Protein AF-E2A7G4-F1 (afdb_monomer)

Solvent-accessible surface area (backbone atoms only — not comparable to full-atom values): 11507 Å² total; per-residue (Å²): 108,70,67,61,51,53,52,50,54,53,50,51,51,52,54,48,54,52,51,50,62,69,70,48,91,73,55,69,77,51,50,51,42,45,50,52,32,51,51,51,35,50,48,53,42,51,54,50,51,53,53,48,52,49,53,49,42,50,59,60,51,35,43,77,73,73,46,68,82,64,81,85,86,51,98,80,63,64,98,70,81,60,88,70,91,71,93,65,103,59,76,48,85,45,84,68,46,32,62,54,50,52,52,52,49,52,53,50,52,50,51,50,50,51,55,53,52,50,53,54,42,51,52,49,40,50,54,36,48,51,53,27,52,50,53,43,49,50,54,55,56,70,56,40,84,79,43,91,59,41,70,62,52,48,53,53,47,52,55,51,50,56,49,51,51,55,49,52,50,56,50,43,76,70,40,47,69,55,52,52,52,47,53,55,51,51,50,54,52,49,52,53,51,52,52,50,52,53,63,74,73,106

Organism: Camponotus floridanus (NCBI:txid104421)

Secondary structure (DSSP, 8-state):
-HHHHHHHHHHHHHHHHHHHHHHS---HHHHHHHHHHHHHHHHHHHHHHHHHHHHHHHHHHHHHTT--SS----TT--SS--SS----SS--SSTTHHHHHHHHHHHHHHHHHHHHHHHHHHHHHHHHHHHHHHHHHHHHHHTSTT-S-HHHHHHHHHHHHHHHHHHHHHHHHHHHHHHHHHHHHHHHHHHHHHHHHHHHH-

Mean predicted aligned error: 7.23 Å

Structure (mmCIF, N/CA/C/O backbone):
data_AF-E2A7G4-F1
#
_entry.id   AF-E2A7G4-F1
#
loop_
_atom_site.group_PDB
_atom_site.id
_atom_site.type_symbol
_atom_site.label_atom_id
_atom_site.label_alt_id
_atom_site.label_comp_id
_atom_site.label_asym_id
_atom_site.label_entity_id
_atom_site.label_seq_id
_atom_site.pdbx_PDB_ins_code
_atom_site.Cartn_x
_atom_site.Cartn_y
_atom_site.Cartn_z
_atom_site.occupancy
_atom_site.B_iso_or_equiv
_atom_site.auth_seq_id
_atom_site.auth_comp_id
_atom_site.auth_asym_id
_atom_site.auth_atom_id
_atom_site.pdbx_PDB_model_num
ATOM 1 N N . LEU A 1 1 ? -19.380 -13.890 -4.005 1.00 66.38 1 LEU A N 1
ATOM 2 C CA . LEU A 1 1 ? -18.615 -14.993 -4.634 1.00 66.38 1 LEU A CA 1
ATOM 3 C C . LEU A 1 1 ? -18.071 -14.622 -6.019 1.00 66.38 1 LEU A C 1
ATOM 5 O O . LEU A 1 1 ? -16.864 -14.681 -6.202 1.00 66.38 1 LEU A O 1
ATOM 9 N N . TYR A 1 2 ? -18.910 -14.193 -6.973 1.00 67.25 2 TYR A N 1
ATOM 10 C CA . TYR A 1 2 ? -18.451 -13.788 -8.316 1.00 67.25 2 TYR A CA 1
ATOM 11 C C . TYR A 1 2 ? -17.526 -12.557 -8.296 1.00 67.25 2 TYR A C 1
ATOM 13 O O . TYR A 1 2 ? -16.416 -12.605 -8.811 1.00 67.25 2 TYR A O 1
ATOM 21 N N . ILE A 1 3 ? -17.938 -11.492 -7.601 1.00 67.25 3 ILE A N 1
ATOM 22 C CA . ILE A 1 3 ? -17.144 -10.260 -7.454 1.00 67.25 3 ILE A CA 1
ATOM 23 C C . ILE A 1 3 ? -15.788 -10.562 -6.794 1.00 67.25 3 ILE A C 1
ATOM 25 O O . ILE A 1 3 ? -14.744 -10.196 -7.316 1.00 67.25 3 ILE A O 1
ATOM 29 N N . THR A 1 4 ? -15.786 -11.322 -5.697 1.00 72.25 4 THR A N 1
ATOM 30 C CA . THR A 1 4 ? -14.562 -11.745 -4.993 1.00 72.25 4 THR A CA 1
ATOM 31 C C . THR A 1 4 ? -13.618 -12.582 -5.865 1.00 72.25 4 THR A C 1
ATOM 33 O O . THR A 1 4 ? -12.406 -12.408 -5.784 1.00 72.25 4 THR A O 1
ATOM 36 N N . LEU A 1 5 ? -14.149 -13.454 -6.731 1.00 74.19 5 LEU A N 1
ATOM 37 C CA . LEU A 1 5 ? -13.347 -14.217 -7.696 1.00 74.19 5 LEU A CA 1
ATOM 38 C C . LEU A 1 5 ? -12.716 -13.308 -8.759 1.00 74.19 5 LEU A C 1
ATOM 40 O O . LEU A 1 5 ? -11.555 -13.499 -9.115 1.00 74.19 5 LEU A O 1
ATOM 44 N N . LEU A 1 6 ? -13.455 -12.301 -9.225 1.00 75.12 6 LEU A N 1
ATOM 45 C CA . LEU A 1 6 ? -12.984 -11.346 -10.226 1.00 75.12 6 LEU A CA 1
ATOM 46 C C . LEU A 1 6 ? -11.837 -10.476 -9.680 1.00 75.12 6 LEU A C 1
ATOM 48 O O . LEU A 1 6 ? -10.805 -10.334 -10.337 1.00 75.12 6 LEU A O 1
ATOM 52 N N . TYR A 1 7 ? -11.952 -10.001 -8.435 1.00 77.81 7 TYR A N 1
ATOM 53 C CA . TYR A 1 7 ? -10.866 -9.292 -7.746 1.00 77.81 7 TYR A CA 1
ATOM 54 C C . TYR A 1 7 ? -9.623 -10.166 -7.544 1.00 77.81 7 TYR A C 1
ATOM 56 O O . TYR A 1 7 ? -8.504 -9.707 -7.775 1.00 77.81 7 TYR A O 1
ATOM 64 N N . LEU A 1 8 ? -9.801 -11.437 -7.167 1.00 84.12 8 LEU A N 1
ATOM 65 C CA . LEU A 1 8 ? -8.684 -12.368 -7.001 1.00 84.12 8 LEU A CA 1
ATOM 66 C C . LEU A 1 8 ? -7.933 -12.592 -8.322 1.00 84.12 8 LEU A C 1
ATOM 68 O O . LEU A 1 8 ? -6.704 -12.562 -8.348 1.00 84.12 8 LEU A O 1
ATOM 72 N N . GLN A 1 9 ? -8.654 -12.778 -9.430 1.00 84.25 9 GLN A N 1
ATOM 73 C CA . GLN A 1 9 ? -8.041 -12.932 -10.752 1.00 84.25 9 GLN A CA 1
ATOM 74 C C . GLN A 1 9 ? -7.266 -11.680 -11.176 1.00 84.25 9 GLN A C 1
ATOM 76 O O . GLN A 1 9 ? -6.148 -11.787 -11.688 1.00 84.25 9 GLN A O 1
ATOM 81 N N . ALA A 1 10 ? -7.828 -10.495 -10.936 1.00 83.88 10 ALA A N 1
ATOM 82 C CA . ALA A 1 10 ? -7.181 -9.230 -11.258 1.00 83.88 10 ALA A CA 1
ATOM 83 C C . ALA A 1 10 ? -5.897 -9.024 -10.428 1.00 83.88 10 ALA A C 1
ATOM 85 O O . ALA A 1 10 ? -4.841 -8.703 -10.982 1.00 83.88 10 ALA A O 1
ATOM 86 N N . PHE A 1 11 ? -5.948 -9.329 -9.127 1.00 87.00 11 PHE A N 1
ATOM 87 C CA . PHE A 1 11 ? -4.790 -9.311 -8.231 1.00 87.00 11 PHE A CA 1
ATOM 88 C C . PHE A 1 11 ? -3.686 -10.272 -8.691 1.00 87.00 11 PHE A C 1
ATOM 90 O O . PHE A 1 11 ? -2.531 -9.873 -8.855 1.00 87.00 11 PHE A O 1
ATOM 97 N N . LEU A 1 12 ? -4.040 -11.531 -8.973 1.00 90.50 12 LEU A N 1
ATOM 98 C CA . LEU A 1 12 ? -3.094 -12.530 -9.474 1.00 90.50 12 LEU A CA 1
ATOM 99 C C . LEU A 1 12 ? -2.467 -12.097 -10.800 1.00 90.50 12 LEU A C 1
ATOM 101 O O . LEU A 1 12 ? -1.275 -12.313 -11.018 1.00 90.50 12 LEU A O 1
ATOM 105 N N . SER A 1 13 ? -3.235 -11.439 -11.673 1.00 91.12 13 SER A N 1
ATOM 106 C CA . SER A 1 13 ? -2.693 -10.884 -12.909 1.00 91.12 13 SER A CA 1
ATOM 107 C C . SER A 1 13 ? -1.640 -9.806 -12.648 1.00 91.12 13 SER A C 1
ATOM 109 O O . SER A 1 13 ? -0.657 -9.777 -13.386 1.00 91.12 13 SER A O 1
ATOM 111 N N . ILE A 1 14 ? -1.823 -8.925 -11.660 1.00 93.31 14 ILE A N 1
ATOM 112 C CA . ILE A 1 14 ? -0.832 -7.898 -11.300 1.00 93.31 14 ILE A CA 1
ATOM 113 C C . ILE A 1 14 ? 0.441 -8.550 -10.773 1.00 93.31 14 ILE A C 1
ATOM 115 O O . ILE A 1 14 ? 1.528 -8.272 -11.281 1.00 93.31 14 ILE A O 1
ATOM 119 N N . VAL A 1 15 ? 0.305 -9.469 -9.816 1.00 94.56 15 VAL A N 1
ATOM 120 C CA . VAL A 1 15 ? 1.447 -10.185 -9.233 1.00 94.56 15 VAL A CA 1
ATOM 121 C C . VAL A 1 15 ? 2.222 -10.935 -10.314 1.00 94.56 15 VAL A C 1
ATOM 123 O O . VAL A 1 15 ? 3.449 -10.865 -10.351 1.00 94.56 15 VAL A O 1
ATOM 126 N N . LYS A 1 16 ? 1.520 -11.594 -11.244 1.00 95.06 16 LYS A N 1
ATOM 127 C CA . LYS A 1 16 ? 2.145 -12.279 -12.377 1.00 95.06 16 LYS A CA 1
ATOM 128 C C . LYS A 1 16 ? 2.922 -11.312 -13.273 1.00 95.06 16 LYS A C 1
ATOM 130 O O . LYS A 1 16 ? 4.067 -11.601 -13.600 1.00 95.06 16 LYS A O 1
ATOM 135 N N . MET A 1 17 ? 2.347 -10.159 -13.629 1.00 93.62 17 MET A N 1
ATOM 136 C CA . MET A 1 17 ? 3.049 -9.148 -14.434 1.00 93.62 17 MET A CA 1
ATOM 137 C C . MET A 1 17 ? 4.307 -8.633 -13.722 1.00 93.62 17 MET A C 1
ATOM 139 O O . MET A 1 17 ? 5.357 -8.517 -14.349 1.00 93.62 17 MET A O 1
ATOM 143 N N . MET A 1 18 ? 4.236 -8.387 -12.409 1.00 96.31 18 MET A N 1
ATOM 144 C CA . MET A 1 18 ? 5.409 -8.001 -11.619 1.00 96.31 18 MET A CA 1
ATOM 145 C C . MET A 1 18 ? 6.464 -9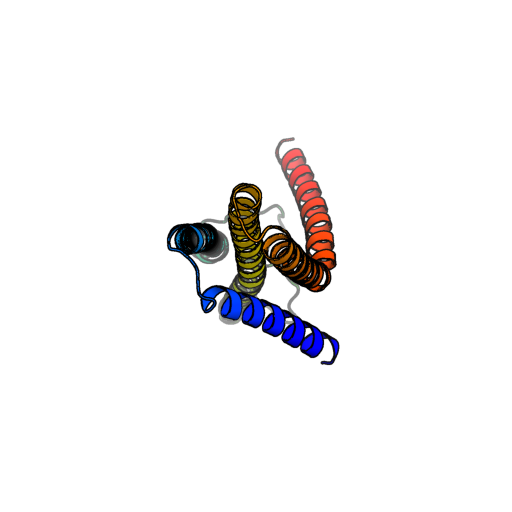.107 -11.598 1.00 96.31 18 MET A C 1
ATOM 147 O O . MET A 1 18 ? 7.646 -8.822 -11.774 1.00 96.31 18 MET A O 1
ATOM 151 N N . ALA A 1 19 ? 6.061 -10.363 -11.401 1.00 96.56 19 ALA A N 1
ATOM 152 C CA . ALA A 1 19 ? 6.969 -11.505 -11.401 1.00 96.56 19 ALA A CA 1
ATOM 153 C C . ALA A 1 19 ? 7.670 -11.671 -12.759 1.00 96.56 19 ALA A C 1
ATOM 155 O O . ALA A 1 19 ? 8.891 -11.806 -12.804 1.00 96.56 19 ALA A O 1
ATOM 156 N N . GLU A 1 20 ? 6.928 -11.577 -13.865 1.00 95.69 20 GLU A N 1
ATOM 157 C CA . GLU A 1 20 ? 7.487 -11.561 -15.221 1.00 95.69 20 GLU A CA 1
ATOM 158 C C . GLU A 1 20 ? 8.499 -10.425 -15.395 1.00 95.69 20 GLU A C 1
ATOM 160 O O . GLU A 1 20 ? 9.592 -10.645 -15.916 1.00 95.69 20 GLU A O 1
ATOM 165 N N . ASP A 1 21 ? 8.175 -9.222 -14.911 1.00 95.12 21 ASP A N 1
ATOM 166 C CA . ASP A 1 21 ? 9.098 -8.092 -14.959 1.00 95.12 21 ASP A CA 1
ATOM 167 C C . ASP A 1 21 ? 10.369 -8.375 -14.172 1.00 95.12 21 ASP A C 1
ATOM 169 O O . ASP A 1 21 ? 11.443 -8.006 -14.634 1.00 95.12 21 ASP A O 1
ATOM 173 N N . TRP A 1 22 ? 10.282 -9.014 -13.002 1.00 95.31 22 TRP A N 1
ATOM 174 C CA . TRP A 1 22 ? 11.440 -9.397 -12.192 1.00 95.31 22 TRP A CA 1
ATOM 175 C C . TRP A 1 22 ? 12.329 -10.428 -12.886 1.00 95.31 22 TRP A C 1
ATOM 177 O O . TRP A 1 22 ? 13.548 -10.260 -12.844 1.00 95.31 22 TRP A O 1
ATOM 187 N N . MET A 1 23 ? 11.727 -11.409 -13.561 1.00 95.31 23 MET A N 1
ATOM 188 C CA . MET A 1 23 ? 12.418 -12.492 -14.268 1.00 95.31 23 MET A CA 1
ATOM 189 C C . MET A 1 23 ? 12.997 -12.078 -15.625 1.00 95.31 23 MET A C 1
ATOM 191 O O . MET A 1 23 ? 13.926 -12.721 -16.111 1.00 95.31 23 MET A O 1
ATOM 195 N N . ALA A 1 24 ? 12.468 -11.021 -16.247 1.00 93.44 24 ALA A N 1
ATOM 196 C CA . ALA A 1 24 ? 12.941 -10.560 -17.545 1.00 93.44 24 ALA A CA 1
ATOM 197 C C . ALA A 1 24 ? 14.435 -10.171 -17.505 1.00 93.44 24 ALA A C 1
ATOM 199 O O . ALA A 1 24 ? 14.867 -9.497 -16.562 1.00 93.44 24 ALA A O 1
ATOM 200 N N . PRO A 1 25 ? 15.230 -10.531 -18.531 1.00 90.31 25 PRO A N 1
ATOM 201 C CA . PRO A 1 25 ? 16.627 -10.123 -18.611 1.00 90.31 25 PRO A CA 1
ATOM 202 C C . PRO A 1 25 ? 16.720 -8.597 -18.691 1.00 90.31 25 PRO A C 1
ATOM 204 O O . PRO A 1 25 ? 15.987 -7.944 -19.438 1.00 90.31 25 PRO A O 1
ATOM 207 N N . LYS A 1 26 ? 17.614 -8.020 -17.889 1.00 92.69 26 LYS A N 1
ATOM 208 C CA . LYS A 1 26 ? 17.786 -6.571 -17.757 1.00 92.69 26 LYS A CA 1
ATOM 209 C C . LYS A 1 26 ? 19.215 -6.239 -17.354 1.00 92.69 26 LYS A C 1
ATOM 211 O O . LYS A 1 26 ? 19.885 -7.054 -16.726 1.00 92.69 26 LYS A O 1
ATOM 216 N N . ILE A 1 27 ? 19.654 -5.033 -17.696 1.00 93.38 27 ILE A N 1
ATOM 217 C CA . ILE A 1 27 ? 20.966 -4.520 -17.285 1.00 93.38 27 ILE A CA 1
ATOM 218 C C . ILE A 1 27 ? 20.958 -4.128 -15.802 1.00 93.38 27 ILE A C 1
ATOM 220 O O . ILE A 1 27 ? 19.908 -3.793 -15.242 1.00 93.38 27 ILE A O 1
ATOM 224 N N . ASP A 1 28 ? 22.134 -4.087 -15.175 1.00 95.12 28 ASP A N 1
ATOM 225 C CA . ASP A 1 28 ? 22.268 -3.791 -13.741 1.00 95.12 28 ASP A CA 1
ATOM 226 C C . ASP A 1 28 ? 21.642 -2.451 -13.350 1.00 95.12 28 ASP A C 1
ATOM 228 O O . ASP A 1 28 ? 20.964 -2.348 -12.329 1.00 95.12 28 ASP A O 1
ATOM 232 N N . ALA A 1 29 ? 21.775 -1.431 -14.202 1.00 94.62 29 ALA A N 1
ATOM 233 C CA . ALA A 1 29 ? 21.176 -0.122 -13.962 1.00 94.62 29 ALA A CA 1
ATOM 234 C C . ALA A 1 29 ? 19.642 -0.180 -13.828 1.00 94.62 29 ALA A C 1
ATOM 236 O O . ALA A 1 29 ? 19.076 0.558 -13.020 1.00 94.62 29 ALA A O 1
ATOM 237 N N . GLU A 1 30 ? 18.969 -1.044 -14.593 1.00 94.81 30 GLU A N 1
ATOM 238 C CA . GLU A 1 30 ? 17.512 -1.224 -14.548 1.00 94.81 30 GLU A CA 1
ATOM 239 C C . GLU A 1 30 ? 17.081 -2.075 -13.355 1.00 94.81 30 GLU A C 1
ATOM 241 O O . GLU A 1 30 ? 16.076 -1.783 -12.697 1.00 94.81 30 GLU A O 1
ATOM 246 N N . ARG A 1 31 ? 17.870 -3.109 -13.039 1.00 95.50 31 ARG A N 1
ATOM 247 C CA . ARG A 1 31 ? 17.676 -3.937 -11.847 1.00 95.50 31 ARG A CA 1
ATOM 248 C C . ARG A 1 31 ? 17.795 -3.103 -10.573 1.00 95.50 31 ARG A C 1
ATOM 250 O O . ARG A 1 31 ? 16.945 -3.217 -9.692 1.00 95.50 31 ARG A O 1
ATOM 257 N N . ASN A 1 32 ? 18.792 -2.226 -10.504 1.00 97.44 32 ASN A N 1
ATOM 258 C CA . ASN A 1 32 ? 19.031 -1.349 -9.360 1.00 97.44 32 ASN A CA 1
ATOM 259 C C . ASN A 1 32 ? 17.866 -0.381 -9.118 1.00 97.44 32 ASN A C 1
ATOM 261 O O . ASN A 1 32 ? 17.503 -0.148 -7.967 1.00 97.44 32 ASN A O 1
ATOM 265 N N . VAL A 1 33 ? 17.225 0.131 -10.176 1.00 97.56 33 VAL A N 1
ATOM 266 C CA . VAL A 1 33 ? 16.002 0.945 -10.042 1.00 97.56 33 VAL A CA 1
ATOM 267 C C . VAL A 1 33 ? 14.882 0.138 -9.400 1.00 97.56 33 VAL A C 1
ATOM 269 O O . VAL A 1 33 ? 14.274 0.602 -8.437 1.00 97.56 33 VAL A O 1
ATOM 272 N N . MET A 1 34 ? 14.625 -1.076 -9.892 1.00 97.12 34 MET A N 1
ATOM 273 C CA . MET A 1 34 ? 13.567 -1.927 -9.344 1.00 97.12 34 MET A CA 1
ATOM 274 C C . MET A 1 34 ? 13.826 -2.280 -7.874 1.00 97.12 34 MET A C 1
ATOM 276 O O . MET A 1 34 ? 12.918 -2.168 -7.053 1.00 97.12 34 MET A O 1
ATOM 280 N N . ILE A 1 35 ? 15.069 -2.634 -7.522 1.00 97.56 35 ILE A N 1
ATOM 281 C CA . ILE A 1 35 ? 15.472 -2.912 -6.134 1.00 97.56 35 ILE A CA 1
ATOM 282 C C . ILE A 1 35 ? 15.260 -1.678 -5.257 1.00 97.56 35 ILE A C 1
ATOM 284 O O . ILE A 1 35 ? 14.651 -1.790 -4.196 1.00 97.56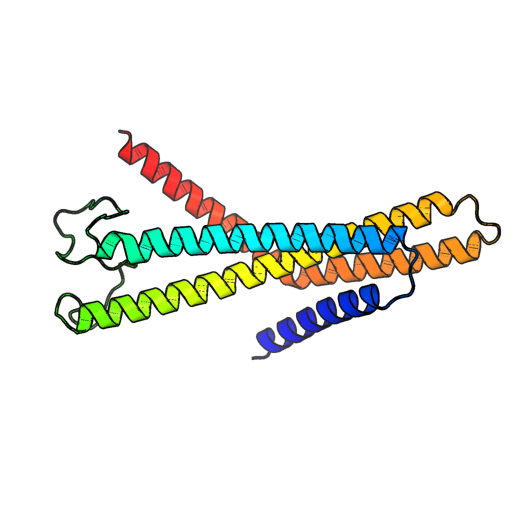 35 ILE A O 1
ATOM 288 N N . LYS A 1 36 ? 15.694 -0.496 -5.710 1.00 98.06 36 LYS A N 1
ATOM 289 C CA . LYS A 1 36 ? 15.513 0.755 -4.967 1.00 98.06 36 LYS A CA 1
ATOM 290 C C . LYS A 1 36 ? 14.033 1.032 -4.692 1.00 98.06 36 LYS A C 1
ATOM 292 O O . LYS A 1 36 ? 13.671 1.322 -3.556 1.00 98.06 36 LYS A O 1
ATOM 297 N N . ARG A 1 37 ? 13.163 0.898 -5.700 1.00 97.75 37 ARG A N 1
ATOM 298 C CA . ARG A 1 37 ? 11.710 1.094 -5.541 1.00 97.75 37 ARG A CA 1
ATOM 299 C C . ARG A 1 37 ? 11.094 0.072 -4.585 1.00 97.75 37 ARG A C 1
ATOM 301 O O . ARG A 1 37 ? 10.298 0.457 -3.733 1.00 97.75 37 ARG A O 1
ATOM 308 N N . ALA A 1 38 ? 11.505 -1.194 -4.666 1.00 96.50 38 ALA A N 1
ATOM 309 C CA . ALA A 1 38 ? 11.058 -2.241 -3.749 1.00 96.50 38 ALA A CA 1
ATOM 310 C C . ALA A 1 38 ? 11.523 -1.993 -2.302 1.00 96.50 38 ALA A C 1
ATOM 312 O O . ALA A 1 38 ? 10.757 -2.200 -1.364 1.00 96.50 38 ALA A O 1
ATOM 313 N N . GLN A 1 39 ? 12.749 -1.499 -2.103 1.00 97.88 39 GLN A N 1
ATOM 314 C CA . GLN A 1 39 ? 13.257 -1.108 -0.786 1.00 97.88 39 GLN A CA 1
ATOM 315 C C . GLN A 1 39 ? 12.485 0.081 -0.210 1.00 97.88 39 GLN A C 1
ATOM 317 O O . GLN A 1 39 ? 12.119 0.049 0.963 1.00 97.88 39 GLN A O 1
ATOM 322 N N . THR A 1 40 ? 12.183 1.097 -1.024 1.00 97.50 40 THR A N 1
ATOM 323 C CA . THR A 1 40 ? 11.325 2.215 -0.609 1.00 97.50 40 THR A CA 1
ATOM 324 C C . THR A 1 40 ? 9.932 1.728 -0.213 1.00 97.50 40 THR A C 1
ATOM 326 O O . THR A 1 40 ? 9.447 2.105 0.849 1.00 97.50 40 THR A O 1
ATOM 329 N N . ALA A 1 41 ? 9.314 0.845 -1.006 1.00 96.25 41 ALA A N 1
ATOM 330 C CA . ALA A 1 41 ? 8.022 0.249 -0.669 1.00 96.25 41 ALA A CA 1
ATOM 331 C C . ALA A 1 41 ? 8.088 -0.509 0.666 1.00 96.25 41 ALA A C 1
ATOM 333 O O . ALA A 1 41 ? 7.262 -0.290 1.547 1.00 96.25 41 ALA A O 1
ATOM 334 N N . ARG A 1 42 ? 9.117 -1.344 0.857 1.00 96.50 42 ARG A N 1
ATOM 335 C CA . ARG A 1 42 ? 9.333 -2.088 2.104 1.00 96.50 42 ARG A CA 1
ATOM 336 C C . ARG A 1 42 ? 9.495 -1.160 3.306 1.00 96.50 42 ARG A C 1
ATOM 338 O O . ARG A 1 42 ? 8.942 -1.453 4.359 1.00 96.50 42 ARG A O 1
ATOM 345 N N . LEU A 1 43 ? 10.226 -0.056 3.158 1.00 96.94 43 LEU A N 1
ATOM 346 C CA . LEU A 1 43 ? 10.389 0.933 4.221 1.00 96.94 43 LEU A CA 1
ATOM 347 C C . LEU A 1 43 ? 9.045 1.564 4.604 1.00 96.94 43 LEU A C 1
ATOM 349 O O . LEU A 1 43 ? 8.717 1.589 5.784 1.00 96.94 43 LEU A O 1
ATOM 353 N N . ILE A 1 44 ? 8.250 2.000 3.620 1.00 95.00 44 ILE A N 1
ATOM 354 C CA . ILE A 1 44 ? 6.911 2.567 3.853 1.00 95.00 44 ILE A CA 1
ATOM 355 C C . ILE A 1 44 ? 6.031 1.569 4.615 1.00 95.00 44 ILE A C 1
ATOM 357 O O . ILE A 1 44 ? 5.399 1.935 5.603 1.00 95.00 44 ILE A O 1
ATOM 361 N N . VAL A 1 45 ? 6.038 0.300 4.199 1.00 94.94 45 VAL A N 1
ATOM 362 C CA . VAL A 1 45 ? 5.265 -0.766 4.848 1.00 94.94 45 VAL A CA 1
ATOM 363 C C . VAL A 1 45 ? 5.720 -0.996 6.290 1.00 94.94 45 VAL A C 1
ATOM 365 O O . VAL A 1 45 ? 4.881 -1.071 7.184 1.00 94.94 45 VAL A O 1
ATOM 368 N N . ILE A 1 46 ? 7.031 -1.057 6.546 1.00 95.38 46 ILE A N 1
ATOM 369 C CA . ILE A 1 46 ? 7.572 -1.200 7.907 1.00 95.38 46 ILE A CA 1
ATOM 370 C C . ILE A 1 46 ? 7.143 -0.019 8.782 1.00 95.38 46 ILE A C 1
ATOM 372 O O . ILE A 1 46 ? 6.647 -0.236 9.885 1.00 95.38 46 ILE A O 1
ATOM 376 N N . CYS A 1 47 ? 7.283 1.216 8.294 1.00 95.12 47 CYS A N 1
ATOM 377 C CA . CYS A 1 47 ? 6.839 2.406 9.017 1.00 95.12 47 CYS A CA 1
ATOM 378 C C . CYS A 1 47 ? 5.337 2.347 9.335 1.00 95.12 47 CYS A C 1
ATOM 380 O O . CYS A 1 47 ? 4.949 2.615 10.469 1.00 95.12 47 CYS A O 1
ATOM 382 N N . GLY A 1 48 ? 4.507 1.937 8.371 1.00 92.12 48 GLY A N 1
ATOM 383 C CA . GLY A 1 48 ? 3.068 1.753 8.567 1.00 92.12 48 GLY A CA 1
ATOM 384 C C . GLY A 1 48 ? 2.742 0.734 9.662 1.00 92.12 48 GLY A C 1
ATOM 385 O O . GLY A 1 48 ? 1.956 1.031 10.559 1.00 92.12 48 GLY A O 1
ATOM 386 N N . TYR A 1 49 ? 3.396 -0.431 9.655 1.00 92.31 49 TYR A N 1
ATOM 387 C CA . TYR A 1 49 ? 3.203 -1.448 10.694 1.00 92.31 49 TYR A CA 1
ATOM 388 C C . TYR A 1 49 ? 3.675 -0.992 12.077 1.00 92.31 49 TYR A C 1
ATOM 390 O O . TYR A 1 49 ? 3.010 -1.285 13.068 1.00 92.31 49 TYR A O 1
ATOM 398 N N . VAL A 1 50 ? 4.784 -0.252 12.166 1.00 94.62 50 VAL A N 1
ATOM 399 C CA . VAL A 1 50 ? 5.256 0.316 13.439 1.00 94.62 50 VAL A CA 1
ATOM 400 C C . VAL A 1 50 ? 4.224 1.291 14.010 1.00 94.62 50 VAL A C 1
ATOM 402 O O . VAL A 1 50 ? 3.877 1.188 15.186 1.00 94.62 50 VAL A O 1
ATOM 405 N N . LEU A 1 51 ? 3.680 2.188 13.180 1.00 92.38 51 LEU A N 1
ATOM 406 C CA . LEU A 1 51 ? 2.623 3.118 13.591 1.00 92.38 51 LEU A CA 1
ATOM 407 C C . LEU A 1 51 ? 1.338 2.384 13.999 1.00 92.38 51 LEU A C 1
ATOM 409 O O . LEU A 1 51 ? 0.724 2.743 15.001 1.00 92.38 51 LEU A O 1
ATOM 413 N N . MET A 1 52 ? 0.960 1.331 13.269 1.00 92.19 52 MET A N 1
ATOM 414 C CA . MET A 1 52 ? -0.195 0.490 13.593 1.00 92.19 52 MET A CA 1
ATOM 415 C C . MET A 1 52 ? -0.033 -0.194 14.957 1.00 92.19 52 MET A C 1
ATOM 417 O O . MET A 1 52 ? -0.949 -0.144 15.774 1.00 92.19 52 MET A O 1
ATOM 421 N N . ILE A 1 53 ? 1.126 -0.807 15.227 1.00 92.06 53 ILE A N 1
ATOM 422 C CA . ILE A 1 53 ? 1.414 -1.468 16.511 1.00 92.06 53 ILE A CA 1
ATOM 423 C C . ILE A 1 53 ? 1.399 -0.450 17.650 1.00 92.06 53 ILE A C 1
ATOM 425 O O . ILE A 1 53 ? 0.826 -0.720 18.706 1.00 92.06 53 ILE A O 1
ATOM 429 N N . PHE A 1 54 ? 1.993 0.725 17.434 1.00 91.69 54 PHE A N 1
ATOM 430 C CA . PHE A 1 54 ? 1.975 1.805 18.412 1.00 91.69 54 PHE A CA 1
ATOM 431 C C . PHE A 1 54 ? 0.537 2.235 18.737 1.00 91.69 54 PHE A C 1
ATOM 433 O O . PHE A 1 54 ? 0.143 2.193 19.899 1.00 91.69 54 PHE A O 1
ATOM 440 N N . ALA A 1 55 ? -0.277 2.534 17.718 1.00 89.06 55 ALA A N 1
ATOM 441 C CA . ALA A 1 55 ? -1.677 2.918 17.892 1.00 89.06 55 ALA A CA 1
ATOM 442 C C . ALA A 1 55 ? -2.507 1.821 18.580 1.00 89.06 55 ALA A C 1
ATOM 444 O O . ALA A 1 55 ? -3.265 2.105 19.506 1.00 89.06 55 ALA A O 1
ATOM 445 N N . PHE A 1 56 ? -2.331 0.559 18.179 1.00 89.19 56 PHE A N 1
ATOM 446 C CA . PHE A 1 56 ? -3.003 -0.582 18.801 1.00 89.19 56 PHE A CA 1
ATOM 447 C C . PHE A 1 56 ? -2.642 -0.709 20.286 1.00 89.19 56 PHE A C 1
ATOM 449 O O . PHE A 1 56 ? -3.522 -0.870 21.130 1.00 89.19 56 PHE A O 1
ATOM 456 N N . THR A 1 57 ? -1.357 -0.571 20.617 1.00 87.31 57 THR A N 1
ATOM 457 C CA . THR A 1 57 ? -0.879 -0.597 22.005 1.00 87.31 57 THR A CA 1
ATOM 458 C C . THR A 1 57 ? -1.486 0.554 22.808 1.00 87.31 57 THR A C 1
ATOM 460 O O . THR A 1 57 ? -1.995 0.333 23.904 1.00 87.31 57 THR A O 1
ATOM 463 N N . SER A 1 58 ? -1.524 1.769 22.257 1.00 84.25 58 SER A N 1
ATOM 464 C CA . SER A 1 58 ? -2.138 2.922 22.926 1.00 84.25 58 SER A CA 1
ATOM 465 C C . SER A 1 58 ? -3.644 2.760 23.159 1.00 84.25 58 SER A C 1
ATOM 467 O O . SER A 1 58 ? -4.140 3.200 24.191 1.00 84.25 58 SER A O 1
ATOM 469 N N . ILE A 1 59 ? -4.376 2.124 22.238 1.00 81.50 59 ILE A N 1
ATOM 470 C CA . ILE A 1 59 ? -5.836 1.955 22.339 1.00 81.50 59 ILE A CA 1
ATOM 471 C C . ILE A 1 59 ? -6.224 0.786 23.252 1.00 81.50 59 ILE A C 1
ATOM 473 O O . ILE A 1 59 ? -7.226 0.877 23.953 1.00 81.50 59 ILE A O 1
ATOM 477 N N . ILE A 1 60 ? -5.469 -0.315 23.240 1.00 82.81 60 ILE A N 1
ATOM 478 C CA . ILE A 1 60 ? -5.846 -1.550 23.948 1.00 82.81 60 ILE A CA 1
ATOM 479 C C . ILE A 1 60 ? -5.101 -1.705 25.272 1.00 82.81 60 ILE A C 1
ATOM 481 O O . ILE A 1 60 ? -5.697 -2.101 26.268 1.00 82.81 60 ILE A O 1
ATOM 485 N N . VAL A 1 61 ? -3.801 -1.410 25.305 1.00 80.50 61 VAL A N 1
ATOM 486 C CA . VAL A 1 61 ? -2.944 -1.736 26.452 1.00 80.50 61 VAL A CA 1
ATOM 487 C C . VAL A 1 61 ? -2.980 -0.630 27.504 1.00 80.50 61 VAL A C 1
ATOM 489 O O . VAL A 1 61 ? -3.134 -0.925 28.684 1.00 80.50 61 VAL A O 1
ATOM 492 N N . PHE A 1 62 ? -2.883 0.643 27.110 1.00 78.00 62 PHE A N 1
ATOM 493 C CA . PHE A 1 62 ? -2.851 1.757 28.072 1.00 78.00 62 PHE A CA 1
ATOM 494 C C . PHE A 1 62 ? -4.122 1.889 28.934 1.00 78.00 62 PHE A C 1
ATOM 496 O O . PHE A 1 62 ? -3.975 2.078 30.146 1.00 78.00 62 PHE A O 1
ATOM 503 N N . PRO A 1 63 ? -5.348 1.696 28.404 1.00 73.88 63 PRO A N 1
ATOM 504 C CA . PRO A 1 63 ? -6.551 1.698 29.238 1.00 73.88 63 PRO A CA 1
ATOM 505 C C . PRO A 1 63 ? -6.566 0.590 30.300 1.00 73.88 63 PRO A C 1
ATOM 507 O O . PRO A 1 63 ? -7.051 0.826 31.404 1.00 73.88 63 PRO A O 1
ATOM 510 N N . CYS A 1 64 ? -5.968 -0.578 30.029 1.00 71.44 64 CYS A N 1
ATOM 511 C CA . CYS A 1 64 ? -5.836 -1.660 31.015 1.00 71.44 64 CYS A CA 1
ATOM 512 C C . CYS A 1 64 ? -4.949 -1.279 32.212 1.00 71.44 64 CYS A C 1
ATOM 514 O O . CYS A 1 64 ? -5.100 -1.850 33.288 1.00 71.44 64 CYS A O 1
ATOM 516 N N . PHE A 1 65 ? -4.047 -0.308 32.041 1.00 70.94 65 PHE A N 1
ATOM 517 C CA . PHE A 1 65 ? -3.190 0.227 33.103 1.00 70.94 65 PHE A CA 1
ATOM 518 C C . PHE A 1 65 ? -3.760 1.495 33.761 1.00 70.94 65 PHE A C 1
ATOM 520 O O . PHE A 1 65 ? -3.055 2.162 34.515 1.00 70.94 65 PHE A O 1
ATOM 527 N N . GLY A 1 66 ? -5.020 1.853 33.486 1.00 66.88 66 GLY A N 1
ATOM 528 C CA . GLY A 1 66 ? -5.652 3.045 34.058 1.00 66.88 66 GLY A CA 1
ATOM 529 C C . GLY A 1 66 ? -5.195 4.363 33.424 1.00 66.88 66 GLY A C 1
ATOM 530 O O . GLY A 1 66 ? -5.394 5.420 34.016 1.00 66.88 66 GLY A O 1
ATOM 531 N N . LEU A 1 67 ? -4.601 4.316 32.225 1.00 66.12 67 LEU A N 1
ATOM 532 C CA . LEU A 1 67 ? -4.252 5.490 31.420 1.00 66.12 67 LEU A CA 1
ATOM 533 C C . LEU A 1 67 ? -5.266 5.639 30.271 1.00 66.12 67 LEU A C 1
ATOM 535 O O . LEU A 1 67 ? -5.023 5.141 29.167 1.00 66.12 67 LEU A O 1
ATOM 539 N N . PRO A 1 68 ? -6.431 6.276 30.501 1.00 63.09 68 PRO A N 1
ATOM 540 C CA . PRO A 1 68 ? -7.443 6.423 29.465 1.00 63.09 68 PRO A CA 1
ATOM 541 C C . PRO A 1 68 ? -6.954 7.379 28.370 1.00 63.09 68 PRO A C 1
ATOM 543 O O . PRO A 1 68 ? -6.672 8.548 28.619 1.00 63.09 68 PRO A O 1
ATOM 546 N N . PHE A 1 69 ? -6.893 6.889 27.130 1.00 59.66 69 PHE A N 1
ATOM 547 C CA . PHE A 1 69 ? -6.562 7.712 25.957 1.00 59.66 69 PHE A CA 1
ATOM 548 C C . PHE A 1 69 ? -7.753 8.568 25.485 1.00 59.66 69 PHE A C 1
ATOM 550 O O . PHE A 1 69 ? -7.593 9.535 24.742 1.00 59.66 69 PHE A O 1
ATOM 557 N N . ARG A 1 70 ? -8.971 8.215 25.916 1.00 58.81 70 ARG A N 1
ATOM 558 C CA . ARG A 1 70 ? -10.215 8.922 25.601 1.00 58.81 70 ARG A CA 1
ATOM 559 C C . ARG A 1 70 ? -10.662 9.749 26.805 1.00 58.81 70 ARG A C 1
ATOM 561 O O . ARG A 1 70 ? -10.720 9.244 27.922 1.00 58.81 70 ARG A O 1
ATOM 568 N N . ARG A 1 71 ? -11.036 11.008 26.561 1.00 53.56 71 ARG A N 1
ATOM 569 C CA . ARG A 1 71 ? -11.714 11.853 27.553 1.00 53.56 71 ARG A CA 1
ATOM 570 C C . ARG A 1 71 ? -13.102 11.260 27.823 1.00 53.56 71 ARG A C 1
ATOM 572 O O . ARG A 1 71 ? -13.887 11.147 26.882 1.00 53.56 71 ARG A O 1
ATOM 579 N N . LEU A 1 72 ? -13.406 10.891 29.071 1.00 53.16 72 LEU A N 1
ATOM 580 C CA . LEU A 1 72 ? -14.789 10.630 29.488 1.00 53.16 72 LEU A CA 1
ATOM 581 C C . LEU A 1 72 ? -15.575 11.930 29.289 1.00 53.16 72 LEU A C 1
ATOM 583 O O . LEU A 1 72 ? -15.344 12.912 29.992 1.00 53.16 72 LEU A O 1
ATOM 587 N N . THR A 1 73 ? -16.452 11.970 28.291 1.00 47.00 73 THR A N 1
ATOM 588 C CA . THR A 1 73 ? -17.290 13.147 28.017 1.00 47.00 73 THR A CA 1
ATOM 589 C C . THR A 1 73 ? -18.657 13.062 28.685 1.00 47.00 73 THR A C 1
ATOM 591 O O . THR A 1 73 ? -19.385 14.046 28.649 1.00 47.00 73 THR A O 1
ATOM 594 N N . ASN A 1 74 ? -19.026 11.925 29.289 1.00 44.38 74 ASN A N 1
ATOM 595 C CA . ASN A 1 74 ? -20.368 11.725 29.830 1.00 44.38 74 ASN A CA 1
ATOM 596 C C . ASN A 1 74 ? -20.358 11.227 31.279 1.00 44.38 74 ASN A C 1
ATOM 598 O O . ASN A 1 74 ? -19.705 10.243 31.603 1.00 44.38 74 ASN A O 1
ATOM 602 N N . LEU A 1 75 ? -21.178 11.861 32.122 1.00 47.03 75 LEU A N 1
ATOM 603 C CA . LEU A 1 75 ? -21.511 11.417 33.487 1.00 47.03 75 LEU A CA 1
ATOM 604 C C . LEU A 1 75 ? -22.273 10.073 33.511 1.00 47.03 75 LEU A C 1
ATOM 606 O O . LEU A 1 75 ? -22.524 9.527 34.578 1.00 47.03 75 LEU A O 1
ATOM 610 N N . THR A 1 76 ? -22.658 9.553 32.340 1.00 51.66 76 THR A N 1
ATOM 611 C CA . THR A 1 76 ? -23.366 8.276 32.138 1.00 51.66 76 THR A CA 1
ATOM 612 C C . THR A 1 76 ? -22.458 7.164 31.590 1.00 51.66 76 THR A C 1
ATOM 614 O O . THR A 1 76 ? -22.962 6.101 31.228 1.00 51.66 76 THR A O 1
ATOM 617 N N . ASP A 1 77 ? -21.147 7.400 31.457 1.00 52.09 77 ASP A N 1
ATOM 618 C CA . ASP A 1 77 ? -20.216 6.360 30.999 1.00 52.09 77 ASP A CA 1
ATOM 619 C C . ASP A 1 77 ? -20.061 5.270 32.072 1.00 52.09 77 ASP A C 1
ATOM 621 O O . ASP A 1 77 ? -20.004 5.553 33.267 1.00 52.09 77 ASP A O 1
ATOM 625 N N . ARG A 1 78 ? -20.023 4.010 31.633 1.00 56.97 78 ARG A N 1
ATOM 626 C CA . ARG A 1 78 ? -19.898 2.835 32.510 1.00 56.97 78 ARG A CA 1
ATOM 627 C C . ARG A 1 78 ? -18.540 2.817 33.220 1.00 56.97 78 ARG A C 1
ATOM 629 O O . ARG A 1 78 ? -17.540 3.233 32.638 1.00 56.97 78 ARG A O 1
ATOM 636 N N . ASP A 1 79 ? -18.489 2.228 34.418 1.00 58.25 79 ASP A N 1
ATOM 637 C CA . ASP A 1 79 ? -17.268 2.114 35.242 1.00 58.25 79 ASP A CA 1
ATOM 638 C C . ASP A 1 79 ? -16.094 1.428 34.514 1.00 58.25 79 ASP A C 1
ATOM 640 O O . ASP A 1 79 ? -14.928 1.691 34.812 1.00 58.25 79 ASP A O 1
ATOM 644 N N . ARG A 1 80 ? -16.383 0.556 33.535 1.00 62.75 80 ARG A N 1
ATOM 645 C CA . ARG A 1 80 ? -15.385 -0.072 32.659 1.00 62.75 80 ARG A CA 1
ATOM 646 C C . ARG A 1 80 ? -15.667 0.270 31.197 1.00 62.75 80 ARG A C 1
ATOM 648 O O . ARG A 1 80 ? -16.672 -0.153 30.630 1.00 62.75 80 ARG A O 1
ATOM 655 N N . THR A 1 81 ? -14.758 1.007 30.563 1.00 66.62 81 THR A N 1
ATOM 656 C CA . THR A 1 81 ? -14.906 1.432 29.164 1.00 66.62 81 THR A CA 1
ATOM 657 C C . THR A 1 81 ? -14.212 0.456 28.211 1.00 66.62 81 THR A C 1
ATOM 659 O O . THR A 1 81 ? -13.025 0.163 28.338 1.00 66.62 81 THR A O 1
ATOM 662 N N . LEU A 1 82 ? -14.968 -0.068 27.241 1.00 72.06 82 LEU A N 1
ATOM 663 C CA . LEU A 1 82 ? -14.426 -0.866 26.139 1.00 72.06 82 LEU A CA 1
ATOM 664 C C . LEU A 1 82 ? -13.861 0.053 25.034 1.00 72.06 82 LEU A C 1
ATOM 666 O O . LEU A 1 82 ? -14.426 1.127 24.804 1.00 72.06 82 LEU A O 1
ATOM 670 N N . PRO A 1 83 ? -12.808 -0.369 24.303 1.00 72.81 83 PRO A N 1
ATOM 671 C CA . PRO A 1 83 ? -12.224 0.394 23.194 1.00 72.81 83 PRO A CA 1
ATOM 672 C C . PRO A 1 83 ? -13.246 0.836 22.138 1.00 72.81 83 PRO A C 1
ATOM 674 O O . PRO A 1 83 ? -13.211 1.975 21.673 1.00 72.81 83 PRO A O 1
ATOM 677 N N . LEU A 1 84 ? -14.180 -0.052 21.782 1.00 73.94 84 LEU A N 1
ATOM 678 C CA . LEU A 1 84 ? -15.314 0.258 20.915 1.00 73.94 84 LEU A CA 1
ATOM 679 C C . LEU A 1 84 ? -16.605 0.270 21.737 1.00 73.94 84 LEU A C 1
ATOM 681 O O . LEU A 1 84 ? -17.042 -0.764 22.248 1.00 73.94 84 LEU A O 1
ATOM 685 N N . GLN A 1 85 ? -17.251 1.432 21.822 1.00 71.69 85 GLN A N 1
ATOM 686 C CA . GLN A 1 85 ? -18.587 1.549 22.405 1.00 71.69 85 GLN A CA 1
ATOM 687 C C . GLN A 1 85 ? -19.613 1.016 21.403 1.00 71.69 85 GLN A C 1
ATOM 689 O O . GLN A 1 85 ? -19.954 1.677 20.425 1.00 71.69 85 GLN A O 1
ATOM 694 N N . THR A 1 86 ? -20.072 -0.210 21.636 1.00 75.00 86 THR A N 1
ATOM 695 C CA . THR A 1 86 ? -21.096 -0.880 20.826 1.00 75.00 86 THR A CA 1
ATOM 696 C C . THR A 1 86 ? -22.179 -1.454 21.732 1.00 75.00 86 THR A C 1
ATOM 698 O O . THR A 1 86 ? -21.975 -1.621 22.936 1.00 75.00 86 THR A O 1
ATOM 701 N N . TYR A 1 87 ? -23.359 -1.700 21.167 1.00 78.62 87 TYR A N 1
ATOM 702 C CA . TYR A 1 87 ? -24.468 -2.293 21.905 1.00 78.62 87 TYR A CA 1
ATOM 703 C C . TYR A 1 87 ? -24.305 -3.814 21.976 1.00 78.62 87 TYR A C 1
ATOM 705 O O . TYR A 1 87 ? -24.164 -4.474 20.946 1.00 78.62 87 TYR A O 1
ATOM 713 N N . TYR A 1 88 ? -24.363 -4.360 23.190 1.00 80.38 88 TYR A N 1
ATOM 714 C CA . TYR A 1 88 ? -24.291 -5.793 23.459 1.00 80.38 88 TYR A CA 1
ATOM 715 C C . TYR A 1 88 ? -25.617 -6.288 24.038 1.00 80.38 88 TYR A C 1
ATOM 717 O O . TYR A 1 88 ? -26.202 -5.643 24.905 1.00 80.38 88 TYR A O 1
ATOM 725 N N . PHE A 1 89 ? -26.069 -7.463 23.592 1.00 84.50 89 PHE A N 1
ATOM 726 C CA . PHE A 1 89 ? -27.286 -8.117 24.101 1.00 84.50 89 PHE A CA 1
ATOM 727 C C . PHE A 1 89 ? -27.120 -8.717 25.510 1.00 84.50 89 PHE A C 1
ATOM 729 O O . PHE A 1 89 ? -28.060 -9.293 26.052 1.00 84.50 89 PHE A O 1
ATOM 736 N N . TYR A 1 90 ? -25.924 -8.619 26.088 1.00 82.81 90 TYR A N 1
ATOM 737 C CA . TYR A 1 90 ? -25.576 -9.113 27.414 1.00 82.81 90 TYR A CA 1
ATOM 738 C C . TYR A 1 90 ? -24.842 -8.029 28.210 1.00 82.81 90 TYR A C 1
ATOM 740 O O . TYR A 1 90 ? -24.294 -7.080 27.648 1.00 82.81 90 TYR A O 1
ATOM 748 N N . ASP A 1 91 ? -24.836 -8.185 29.532 1.00 80.44 91 ASP A N 1
ATOM 749 C CA . ASP A 1 91 ? -24.135 -7.290 30.448 1.00 80.44 91 ASP A CA 1
ATOM 750 C C . ASP A 1 91 ? -22.619 -7.527 30.363 1.00 80.44 91 ASP A C 1
ATOM 752 O O . ASP A 1 91 ? -22.108 -8.563 30.794 1.00 80.44 91 ASP A O 1
ATOM 756 N N . THR A 1 92 ? -21.913 -6.582 29.745 1.00 79.25 92 THR A N 1
ATOM 757 C CA . THR A 1 92 ? -20.457 -6.611 29.556 1.00 79.25 92 THR A CA 1
ATOM 758 C C . THR A 1 92 ? -19.683 -6.116 30.767 1.00 79.25 92 THR A C 1
ATOM 760 O O . THR A 1 92 ? -18.466 -6.240 30.763 1.00 79.25 92 THR A O 1
ATOM 763 N N . ASP A 1 93 ? -20.337 -5.526 31.769 1.00 76.50 93 ASP A N 1
ATOM 764 C CA . ASP A 1 93 ? -19.634 -4.852 32.869 1.00 76.50 93 ASP A CA 1
ATOM 765 C C . ASP A 1 93 ? -19.211 -5.859 33.950 1.00 76.50 93 ASP A C 1
ATOM 767 O O . ASP A 1 93 ? -18.294 -5.618 34.739 1.00 76.50 93 ASP A O 1
ATOM 771 N N . LYS A 1 94 ? -19.842 -7.038 33.936 1.00 81.00 94 LYS A N 1
ATOM 772 C CA . LYS A 1 94 ? -19.521 -8.168 34.804 1.00 81.00 94 LYS A CA 1
ATOM 773 C C . LYS A 1 94 ? -18.294 -8.923 34.300 1.00 81.00 94 LYS A C 1
ATOM 775 O O . LYS A 1 94 ? -18.108 -9.144 33.104 1.00 81.00 94 LYS A O 1
ATOM 780 N N . SER A 1 95 ? -17.463 -9.355 35.243 1.00 81.56 95 SER A N 1
ATOM 781 C CA . SER A 1 95 ? -16.415 -10.341 34.973 1.00 81.56 95 SER A CA 1
ATOM 782 C C . SER A 1 95 ? -17.036 -11.748 34.996 1.00 81.56 95 SER A C 1
ATOM 784 O O . SER A 1 95 ? -17.844 -12.013 35.895 1.00 81.56 95 SER A O 1
ATOM 786 N N . PRO A 1 96 ? -16.711 -12.658 34.050 1.00 86.12 96 PRO A N 1
ATOM 787 C CA . PRO A 1 96 ? -15.639 -12.593 33.042 1.00 86.12 96 PRO A CA 1
ATOM 788 C C . PRO A 1 96 ? -16.050 -12.021 31.664 1.00 86.12 96 PRO A C 1
ATOM 790 O O . PRO A 1 96 ? -15.265 -12.062 30.711 1.00 86.12 96 PRO A O 1
ATOM 793 N N . GLN A 1 97 ? -17.297 -11.559 31.502 1.00 86.44 97 GLN A N 1
ATOM 794 C CA . GLN A 1 97 ? -17.836 -11.111 30.209 1.00 86.44 97 GLN A CA 1
ATOM 795 C C . GLN A 1 97 ? -17.076 -9.903 29.652 1.00 86.44 97 GLN A C 1
ATOM 797 O O . GLN A 1 97 ? -16.868 -9.820 28.437 1.00 86.44 97 GLN A O 1
ATOM 802 N N . PHE A 1 98 ? -16.642 -8.995 30.528 1.00 84.19 98 PHE A N 1
ATOM 803 C CA . PHE A 1 98 ? -15.824 -7.843 30.166 1.00 84.19 98 PHE A CA 1
ATOM 804 C C . PHE A 1 98 ? -14.521 -8.267 29.484 1.00 84.19 98 PHE A C 1
ATOM 806 O O . PHE A 1 98 ? -14.235 -7.848 28.362 1.00 84.19 98 PHE A O 1
ATOM 813 N N . GLU A 1 99 ? -13.746 -9.132 30.145 1.00 86.19 99 GLU A N 1
ATOM 814 C CA . GLU A 1 99 ? -12.424 -9.549 29.683 1.00 86.19 99 GLU A CA 1
ATOM 815 C C . GLU A 1 99 ? -12.516 -10.323 28.359 1.00 86.19 99 GLU A C 1
ATOM 817 O O . GLU A 1 99 ? -11.723 -10.093 27.443 1.00 86.19 99 GLU A O 1
ATOM 822 N N . LEU A 1 100 ? -13.535 -11.180 28.214 1.00 88.88 100 LEU A N 1
ATOM 823 C CA . LEU A 1 100 ? -13.809 -11.889 26.963 1.00 88.88 100 LEU A CA 1
ATOM 824 C C . LEU A 1 100 ? -14.148 -10.913 25.826 1.00 88.88 100 LEU A C 1
ATOM 826 O O . LEU A 1 100 ? -13.621 -11.032 24.720 1.00 88.88 100 LEU A O 1
ATOM 830 N N . THR A 1 101 ? -15.011 -9.931 26.096 1.00 88.44 101 THR A N 1
ATOM 831 C CA . THR A 1 101 ? -15.447 -8.948 25.094 1.00 88.44 101 THR A CA 1
ATOM 832 C C . THR A 1 101 ? -14.285 -8.060 24.653 1.00 88.44 101 THR A C 1
ATOM 834 O O . THR A 1 101 ? -14.117 -7.822 23.457 1.00 88.44 101 THR A O 1
ATOM 837 N N . LEU A 1 102 ? -13.439 -7.631 25.593 1.00 85.62 102 LEU A N 1
ATOM 838 C CA . LEU A 1 102 ? -12.222 -6.877 25.305 1.00 85.62 102 LEU A CA 1
ATOM 839 C C . LEU A 1 102 ? -11.269 -7.671 24.404 1.00 85.62 102 LEU A C 1
ATOM 841 O O . LEU A 1 102 ? -10.769 -7.134 23.416 1.00 85.62 102 LEU A O 1
ATOM 845 N N . LEU 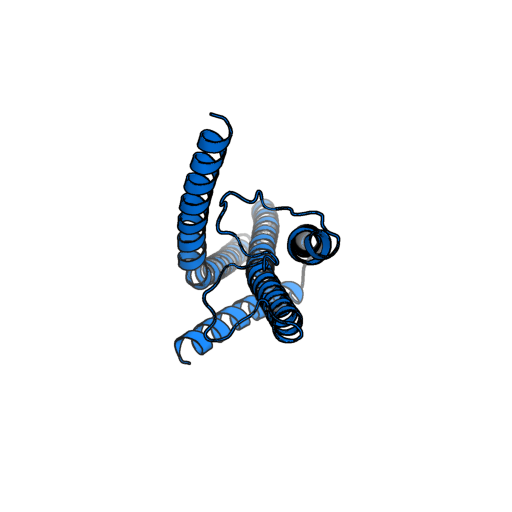A 1 103 ? -11.055 -8.954 24.703 1.00 89.25 103 LEU A N 1
ATOM 846 C CA . LEU A 1 103 ? -10.201 -9.833 23.906 1.00 89.25 103 LEU A CA 1
ATOM 847 C C . LEU A 1 103 ? -10.744 -10.006 22.477 1.00 89.25 103 LEU A C 1
ATOM 849 O O . LEU A 1 103 ? -9.989 -9.896 21.510 1.00 89.25 103 LEU A O 1
ATOM 853 N N . VAL A 1 104 ? -12.057 -10.197 22.324 1.00 91.19 104 VAL A N 1
ATOM 854 C CA . VAL A 1 104 ? -12.711 -10.280 21.007 1.00 91.19 104 VAL A CA 1
ATOM 855 C C . VAL A 1 104 ? -12.589 -8.966 20.231 1.00 91.19 104 VAL A C 1
ATOM 857 O O . VAL A 1 104 ? -12.240 -8.993 19.047 1.00 91.19 104 VAL A O 1
ATOM 860 N N . GLN A 1 105 ? -12.821 -7.814 20.872 1.00 89.31 105 GLN A N 1
ATOM 861 C CA . GLN A 1 105 ? -12.634 -6.507 20.233 1.00 89.31 105 GLN A CA 1
ATOM 862 C C . GLN A 1 105 ? -11.182 -6.306 19.794 1.00 89.31 105 GLN A C 1
ATOM 864 O O . GLN A 1 105 ? -10.945 -5.929 18.649 1.00 89.31 105 GLN A O 1
ATOM 869 N N . ALA A 1 106 ? -10.213 -6.602 20.662 1.00 90.06 106 ALA A N 1
ATOM 870 C CA . ALA A 1 106 ? -8.794 -6.458 20.361 1.00 90.06 106 ALA A CA 1
ATOM 871 C C . ALA A 1 106 ? -8.383 -7.314 19.153 1.00 90.06 106 ALA A C 1
ATOM 873 O O . ALA A 1 106 ? -7.759 -6.800 18.225 1.00 90.06 106 ALA A O 1
ATOM 874 N N . MET A 1 107 ? -8.794 -8.587 19.107 1.00 92.69 107 MET A N 1
ATOM 875 C CA . MET A 1 107 ? -8.536 -9.458 17.953 1.00 92.69 107 MET A CA 1
ATOM 876 C C . MET A 1 107 ? -9.192 -8.930 16.674 1.00 92.69 107 MET A C 1
ATOM 878 O O . MET A 1 107 ? -8.565 -8.923 15.616 1.00 92.69 107 MET A O 1
ATOM 882 N N . THR A 1 108 ? -10.434 -8.450 16.770 1.00 91.69 108 THR A N 1
ATOM 883 C CA . THR A 1 108 ? -11.180 -7.920 15.620 1.00 91.69 108 THR A CA 1
ATOM 884 C C . THR A 1 108 ? -10.522 -6.659 15.063 1.00 91.69 108 THR A C 1
ATOM 886 O O . THR A 1 108 ? -10.299 -6.567 13.857 1.00 91.69 108 THR A O 1
ATOM 889 N N . ILE A 1 109 ? -10.157 -5.709 15.930 1.00 90.38 109 ILE A N 1
ATOM 890 C CA . ILE A 1 109 ? -9.469 -4.466 15.553 1.00 90.38 109 ILE A CA 1
ATOM 891 C C . ILE A 1 109 ? -8.113 -4.784 14.923 1.00 90.38 109 ILE A C 1
ATOM 893 O O . ILE A 1 109 ? -7.780 -4.228 13.880 1.00 90.38 109 ILE A O 1
ATOM 897 N N . PHE A 1 110 ? -7.345 -5.696 15.522 1.00 91.56 110 PHE A N 1
ATOM 898 C CA . PHE A 1 110 ? -6.038 -6.092 15.005 1.00 91.56 110 PHE A CA 1
ATOM 899 C C . PHE A 1 110 ? -6.140 -6.729 13.614 1.00 91.56 110 PHE A C 1
ATOM 901 O O . PHE A 1 110 ? -5.409 -6.345 12.701 1.00 91.56 110 PHE A O 1
ATOM 908 N N . LEU A 1 111 ? -7.083 -7.656 13.422 1.00 93.56 111 LEU A N 1
ATOM 909 C CA . LEU A 1 111 ? -7.306 -8.305 12.131 1.00 93.56 111 LEU A CA 1
ATOM 910 C C . LEU A 1 111 ? -7.782 -7.307 11.067 1.00 93.56 111 LEU A C 1
ATOM 912 O O . LEU A 1 111 ? -7.302 -7.343 9.931 1.00 93.56 111 LEU A O 1
ATOM 916 N N . ALA A 1 112 ? -8.696 -6.404 11.430 1.00 91.50 112 ALA A N 1
ATOM 917 C CA . ALA A 1 112 ? -9.165 -5.348 10.541 1.00 91.50 112 ALA A CA 1
ATOM 918 C C . ALA A 1 112 ? -8.016 -4.414 10.133 1.00 91.50 112 ALA A C 1
ATOM 920 O O . ALA A 1 112 ? -7.853 -4.135 8.945 1.00 91.50 112 ALA A O 1
ATOM 921 N N . ALA A 1 113 ? -7.178 -4.002 11.090 1.00 90.75 113 ALA A N 1
ATOM 922 C CA . ALA A 1 113 ? -6.018 -3.154 10.843 1.00 90.75 113 ALA A CA 1
ATOM 923 C C . ALA A 1 113 ? -5.007 -3.829 9.904 1.00 90.75 113 ALA A C 1
ATOM 925 O O . ALA A 1 113 ? -4.629 -3.235 8.899 1.00 90.75 113 ALA A O 1
ATOM 926 N N . ILE A 1 114 ? -4.640 -5.094 10.153 1.00 91.94 114 ILE A N 1
ATOM 927 C CA . ILE A 1 114 ? -3.741 -5.849 9.263 1.00 91.94 114 ILE A CA 1
ATOM 928 C C . ILE A 1 114 ? -4.323 -5.958 7.857 1.00 91.94 114 ILE A C 1
ATOM 930 O O . ILE A 1 114 ? -3.607 -5.738 6.880 1.00 91.94 114 ILE A O 1
ATOM 934 N N . THR A 1 115 ? -5.605 -6.311 7.744 1.00 91.06 115 THR A N 1
ATOM 935 C CA . THR A 1 115 ? -6.265 -6.486 6.444 1.00 91.06 115 THR A CA 1
ATOM 936 C C . THR A 1 115 ? -6.234 -5.181 5.657 1.00 91.06 115 THR A C 1
ATOM 938 O O . THR A 1 115 ? -5.814 -5.169 4.501 1.00 91.06 115 THR A O 1
ATOM 941 N N . TYR A 1 116 ? -6.598 -4.076 6.306 1.00 89.56 116 TYR A N 1
ATOM 942 C CA . TYR A 1 116 ? -6.577 -2.741 5.723 1.00 89.56 116 TYR A CA 1
ATOM 943 C C . TYR A 1 116 ? -5.159 -2.324 5.295 1.00 89.56 116 TYR A C 1
ATOM 945 O O . TYR A 1 116 ? -4.918 -2.031 4.124 1.00 89.56 116 TYR A O 1
ATOM 953 N N . THR A 1 117 ? -4.182 -2.393 6.206 1.00 90.88 117 THR A N 1
ATOM 954 C CA . THR A 1 117 ? -2.787 -2.018 5.925 1.00 90.88 117 THR A CA 1
ATOM 955 C C . THR A 1 117 ? -2.160 -2.889 4.836 1.00 90.88 117 THR A C 1
ATOM 957 O O . THR A 1 117 ? -1.341 -2.400 4.063 1.00 90.88 117 THR A O 1
ATOM 960 N N . SER A 1 118 ? -2.550 -4.161 4.721 1.00 91.44 118 SER A N 1
ATOM 961 C CA . SER A 1 118 ? -2.054 -5.062 3.671 1.00 91.44 118 SER A CA 1
ATOM 962 C C . SER A 1 118 ? -2.510 -4.641 2.273 1.00 91.44 118 SER A C 1
ATOM 964 O O . SER A 1 118 ? -1.727 -4.730 1.324 1.00 91.44 118 SER A O 1
ATOM 966 N N . VAL A 1 119 ? -3.750 -4.161 2.137 1.00 91.31 119 VAL A N 1
ATOM 967 C CA . VAL A 1 119 ? -4.280 -3.652 0.862 1.00 91.31 119 VAL A CA 1
ATOM 968 C C . VAL A 1 119 ? -3.526 -2.389 0.442 1.00 91.31 119 VAL A C 1
ATOM 970 O O . VAL A 1 119 ? -3.027 -2.324 -0.685 1.00 91.31 119 VAL A O 1
ATOM 973 N N . ASP A 1 120 ? -3.351 -1.439 1.362 1.00 90.81 120 ASP A N 1
ATOM 974 C CA . ASP A 1 120 ? -2.602 -0.200 1.113 1.00 90.81 120 ASP A CA 1
ATOM 975 C C . ASP A 1 120 ? -1.124 -0.478 0.791 1.00 90.81 120 ASP A C 1
ATOM 977 O O . ASP A 1 120 ? -0.557 0.091 -0.146 1.00 90.81 120 ASP A O 1
ATOM 981 N N . ALA A 1 121 ? -0.499 -1.407 1.520 1.00 94.12 121 ALA A N 1
ATOM 982 C CA . ALA A 1 121 ? 0.870 -1.852 1.278 1.00 94.12 121 ALA A CA 1
ATOM 983 C C . ALA A 1 121 ? 1.043 -2.433 -0.131 1.00 94.12 121 ALA A C 1
ATOM 985 O O . ALA A 1 121 ? 2.011 -2.110 -0.827 1.00 94.12 121 ALA A O 1
ATOM 986 N N . PHE A 1 122 ? 0.105 -3.277 -0.567 1.00 93.81 122 PHE A N 1
ATOM 987 C CA . PHE A 1 122 ? 0.135 -3.865 -1.901 1.00 93.81 122 PHE A CA 1
ATOM 988 C C . PHE A 1 122 ? -0.061 -2.815 -3.000 1.00 93.81 122 PHE A C 1
ATOM 990 O O . PHE A 1 122 ? 0.688 -2.810 -3.982 1.00 93.81 122 PHE A O 1
ATOM 997 N N . LEU A 1 123 ? -1.016 -1.896 -2.829 1.00 93.25 123 LEU A N 1
ATOM 998 C CA . LEU A 1 123 ? -1.222 -0.782 -3.752 1.00 93.25 123 LEU A CA 1
ATOM 999 C C . LEU A 1 123 ? 0.055 0.061 -3.882 1.00 93.25 123 LEU A C 1
ATOM 1001 O O . LEU A 1 123 ? 0.538 0.287 -4.994 1.00 93.25 123 LEU A O 1
ATOM 1005 N N . GLY A 1 124 ? 0.652 0.459 -2.755 1.00 94.69 124 GLY A N 1
ATOM 1006 C CA . GLY A 1 124 ? 1.883 1.248 -2.725 1.00 94.69 124 GLY A CA 1
ATOM 1007 C C . GLY A 1 124 ? 3.065 0.539 -3.390 1.00 94.69 124 GLY A C 1
ATOM 1008 O O . GLY A 1 124 ? 3.781 1.144 -4.193 1.00 94.69 124 GLY A O 1
ATOM 1009 N N . LEU A 1 125 ? 3.243 -0.759 -3.123 1.00 96.25 125 LEU A N 1
ATOM 1010 C CA . LEU A 1 125 ? 4.254 -1.586 -3.787 1.00 96.25 125 LEU A CA 1
ATOM 1011 C C . LEU A 1 125 ? 4.051 -1.609 -5.307 1.00 96.25 125 LEU A C 1
ATOM 1013 O O . LEU A 1 125 ? 5.011 -1.445 -6.062 1.00 96.25 125 LEU A O 1
ATOM 1017 N N . THR A 1 126 ? 2.810 -1.792 -5.755 1.00 95.62 126 THR A N 1
ATOM 1018 C CA . THR A 1 126 ? 2.477 -1.896 -7.177 1.00 95.62 126 THR A CA 1
ATOM 1019 C C . THR A 1 126 ? 2.705 -0.565 -7.903 1.00 95.62 126 THR A C 1
ATOM 1021 O O . THR A 1 126 ? 3.336 -0.542 -8.962 1.00 95.62 126 THR A O 1
ATOM 1024 N N . ILE A 1 127 ? 2.282 0.557 -7.311 1.00 95.81 127 ILE A N 1
ATOM 1025 C CA . ILE A 1 127 ? 2.535 1.904 -7.847 1.00 95.81 127 ILE A CA 1
ATOM 1026 C C . ILE A 1 127 ? 4.043 2.159 -7.956 1.00 95.81 127 ILE A C 1
ATOM 1028 O O . ILE A 1 127 ? 4.531 2.570 -9.009 1.00 95.81 127 ILE A O 1
ATOM 1032 N N . LEU A 1 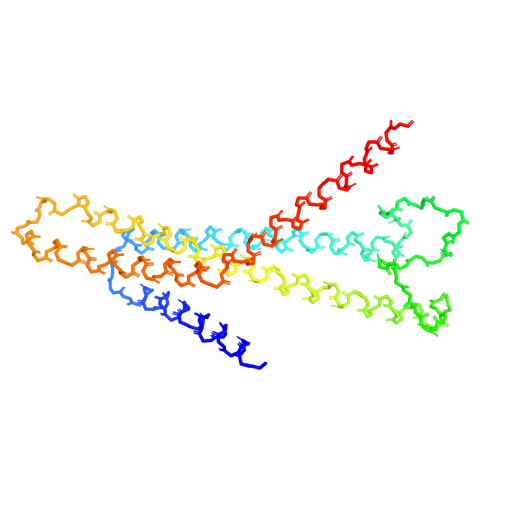128 ? 4.810 1.871 -6.898 1.00 97.31 128 LEU A N 1
ATOM 1033 C CA . LEU A 1 128 ? 6.261 2.067 -6.911 1.00 97.31 128 LEU A CA 1
ATOM 1034 C C . LEU A 1 128 ? 6.966 1.170 -7.935 1.00 97.31 128 LEU A C 1
ATOM 1036 O O . LEU A 1 128 ? 7.9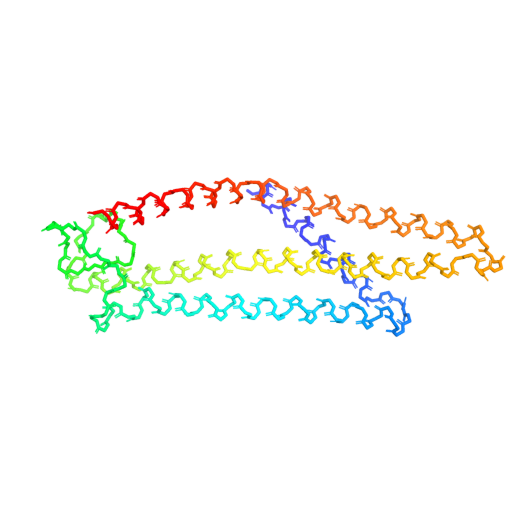47 1.608 -8.546 1.00 97.31 128 LEU A O 1
ATOM 1040 N N . HIS A 1 129 ? 6.462 -0.046 -8.165 1.00 97.00 129 HIS A N 1
ATOM 1041 C CA . HIS A 1 129 ? 6.946 -0.928 -9.228 1.00 97.00 129 HIS A CA 1
ATOM 1042 C C . HIS A 1 129 ? 6.706 -0.324 -10.614 1.00 97.00 129 HIS A C 1
ATOM 1044 O O . HIS A 1 129 ? 7.661 -0.232 -11.387 1.00 97.00 129 HIS A O 1
ATOM 1050 N N . ILE A 1 130 ? 5.494 0.163 -10.915 1.00 96.25 130 ILE A N 1
ATOM 1051 C CA . ILE A 1 130 ? 5.214 0.859 -12.185 1.00 96.25 130 ILE A CA 1
ATOM 1052 C C . ILE A 1 130 ? 6.114 2.083 -12.345 1.00 96.25 130 ILE A C 1
ATOM 1054 O O . ILE A 1 130 ? 6.705 2.261 -13.409 1.00 96.25 130 ILE A O 1
ATOM 1058 N N . CYS A 1 131 ? 6.280 2.905 -11.306 1.00 96.69 131 CYS A N 1
ATOM 1059 C CA . CYS A 1 131 ? 7.186 4.053 -11.355 1.00 96.69 131 CYS A CA 1
ATOM 1060 C C . CYS A 1 131 ? 8.625 3.630 -11.690 1.00 96.69 131 CYS A C 1
ATOM 1062 O O . CYS A 1 131 ? 9.302 4.300 -12.469 1.00 96.69 131 CYS A O 1
ATOM 1064 N N . GLY A 1 132 ? 9.088 2.497 -11.152 1.00 96.94 132 GLY A N 1
ATOM 1065 C CA . GLY A 1 132 ? 10.375 1.903 -11.514 1.00 96.94 132 GLY A CA 1
ATOM 1066 C C . GLY A 1 132 ? 10.441 1.444 -12.972 1.00 96.94 132 GLY A C 1
ATOM 1067 O O . GLY A 1 132 ? 11.429 1.711 -13.656 1.00 96.94 132 GLY A O 1
ATOM 1068 N N . GLN A 1 133 ? 9.383 0.805 -13.477 1.00 96.75 133 GLN A N 1
ATOM 1069 C CA . GLN A 1 133 ? 9.301 0.403 -14.883 1.00 96.75 133 GLN A CA 1
ATOM 1070 C C . GLN A 1 133 ? 9.283 1.607 -15.831 1.00 96.75 133 GLN A C 1
ATOM 1072 O O . GLN A 1 133 ? 9.966 1.586 -16.852 1.00 96.75 133 GLN A O 1
ATOM 1077 N N . LEU A 1 134 ? 8.562 2.677 -15.487 1.00 96.25 134 LEU A N 1
ATOM 1078 C CA . LEU A 1 134 ? 8.533 3.926 -16.250 1.00 96.25 134 LEU A CA 1
ATOM 1079 C C . LEU A 1 134 ? 9.897 4.623 -16.257 1.00 96.25 134 LEU A C 1
ATOM 1081 O O . LEU A 1 134 ? 10.323 5.137 -17.290 1.00 96.25 134 LEU A O 1
ATOM 1085 N N . GLU A 1 135 ? 10.617 4.607 -15.134 1.00 96.12 135 GLU A N 1
ATOM 1086 C CA . GLU A 1 135 ? 11.980 5.137 -15.062 1.00 96.12 135 GLU A CA 1
ATOM 1087 C C . GLU A 1 135 ? 12.942 4.346 -15.964 1.00 96.12 135 GLU A C 1
ATOM 1089 O O . GLU A 1 135 ? 13.708 4.939 -16.728 1.00 96.12 135 GLU A O 1
ATOM 1094 N N . ASN A 1 136 ? 12.863 3.014 -15.942 1.00 95.12 136 ASN A N 1
ATOM 1095 C CA . ASN A 1 136 ? 13.642 2.155 -16.836 1.00 95.12 136 ASN A CA 1
ATOM 1096 C C . ASN A 1 136 ? 13.272 2.384 -18.307 1.00 95.12 136 ASN A C 1
ATOM 1098 O O . ASN A 1 136 ? 14.150 2.535 -19.156 1.00 95.12 136 ASN A O 1
ATOM 1102 N N . PHE A 1 137 ? 11.977 2.490 -18.606 1.00 94.00 137 PHE A N 1
ATOM 1103 C CA . PHE A 1 137 ? 11.479 2.809 -19.939 1.00 94.00 137 PHE A CA 1
ATOM 1104 C C . PHE A 1 137 ? 12.029 4.148 -20.445 1.00 94.00 137 PHE A C 1
ATOM 1106 O O . PHE A 1 137 ? 12.546 4.217 -21.559 1.00 94.00 137 PHE A O 1
ATOM 1113 N N . ARG A 1 138 ? 12.021 5.193 -19.609 1.00 93.25 138 ARG A N 1
ATOM 1114 C CA . ARG A 1 138 ? 12.603 6.500 -19.944 1.00 93.25 138 ARG A CA 1
ATOM 1115 C C . ARG A 1 138 ? 14.088 6.392 -20.302 1.00 93.25 138 ARG A C 1
ATOM 1117 O O . ARG A 1 138 ? 14.520 7.020 -21.264 1.00 93.25 138 ARG A O 1
ATOM 1124 N N . ARG A 1 139 ? 14.877 5.593 -19.574 1.00 91.00 139 ARG A N 1
ATOM 1125 C CA . ARG A 1 139 ? 16.306 5.380 -19.888 1.00 91.00 139 ARG A CA 1
ATOM 1126 C C . ARG A 1 139 ? 16.502 4.704 -21.247 1.00 91.00 139 ARG A C 1
ATOM 1128 O O . ARG A 1 139 ? 17.362 5.117 -22.027 1.00 91.00 139 ARG A O 1
ATOM 1135 N N . ARG A 1 140 ? 15.674 3.702 -21.561 1.00 89.81 140 ARG A N 1
ATOM 1136 C CA . ARG A 1 140 ? 15.665 3.051 -22.883 1.00 89.81 140 ARG A CA 1
ATOM 1137 C C . ARG A 1 140 ? 15.298 4.036 -23.992 1.00 89.81 140 ARG A C 1
ATOM 1139 O O . ARG A 1 140 ? 15.920 4.010 -25.044 1.00 89.81 140 ARG A O 1
ATOM 1146 N N . LEU A 1 141 ? 14.348 4.934 -23.731 1.00 90.56 141 LEU A N 1
ATOM 1147 C CA . LEU A 1 141 ? 13.917 5.947 -24.691 1.00 90.56 141 LEU A CA 1
ATOM 1148 C C . LEU A 1 141 ? 15.003 7.001 -24.963 1.00 90.56 141 LEU A C 1
ATOM 1150 O O . LEU A 1 141 ? 15.220 7.370 -26.109 1.00 90.56 141 LEU A O 1
ATOM 1154 N N . ILE A 1 142 ? 15.733 7.451 -23.938 1.00 89.50 142 ILE A N 1
ATOM 1155 C CA . ILE A 1 142 ? 16.841 8.411 -24.110 1.00 89.50 142 ILE A CA 1
ATOM 1156 C C . ILE A 1 142 ? 17.974 7.810 -24.957 1.00 89.50 142 ILE A C 1
ATOM 1158 O O . ILE A 1 142 ? 18.575 8.504 -25.768 1.00 89.50 142 ILE A O 1
ATOM 1162 N N . SER A 1 143 ? 18.239 6.511 -24.807 1.00 85.81 143 SER A N 1
ATOM 1163 C CA . SER A 1 143 ? 19.238 5.783 -25.608 1.00 85.81 143 SER A CA 1
ATOM 1164 C C . SER A 1 143 ? 18.718 5.310 -26.972 1.00 85.81 143 SER A C 1
ATOM 1166 O O . SER A 1 143 ? 19.409 4.570 -27.670 1.00 85.81 143 SER A O 1
ATOM 1168 N N . LEU A 1 144 ? 17.501 5.706 -27.363 1.00 86.56 144 LEU A N 1
ATOM 1169 C CA . LEU A 1 144 ? 16.883 5.281 -28.616 1.00 86.56 144 LEU A CA 1
ATOM 1170 C C . LEU A 1 144 ? 17.503 5.977 -29.833 1.00 86.56 144 LEU A C 1
ATOM 1172 O O . LEU A 1 144 ? 17.747 5.324 -30.843 1.00 86.56 144 LEU A O 1
ATOM 1176 N N . SER A 1 145 ? 17.781 7.280 -29.732 1.00 79.62 145 SER A N 1
ATOM 1177 C CA . SER A 1 145 ? 18.272 8.104 -30.849 1.00 79.62 145 SER A CA 1
ATOM 1178 C C . SER A 1 145 ? 19.675 7.728 -31.328 1.00 79.62 145 SER A C 1
ATOM 1180 O O . SER A 1 145 ? 20.040 8.042 -32.455 1.00 79.62 145 SER A O 1
ATOM 1182 N N . SER A 1 146 ? 20.460 7.039 -30.498 1.00 82.19 146 SER A N 1
ATOM 1183 C CA . SER A 1 146 ? 21.812 6.581 -30.830 1.00 82.19 146 SER A CA 1
ATOM 1184 C C . SER A 1 146 ? 21.863 5.146 -31.370 1.00 82.19 146 SER A C 1
ATOM 1186 O O . SER A 1 146 ? 22.951 4.637 -31.652 1.00 82.19 146 SER A O 1
ATOM 1188 N N . ARG A 1 147 ? 20.717 4.463 -31.525 1.00 83.69 147 ARG A N 1
ATOM 1189 C CA . ARG A 1 147 ? 20.671 3.095 -32.063 1.00 83.69 147 ARG A CA 1
ATOM 1190 C C . ARG A 1 147 ? 20.698 3.088 -33.585 1.00 83.69 147 ARG A C 1
ATOM 1192 O O . ARG A 1 147 ? 19.906 3.761 -34.231 1.00 83.69 147 ARG A O 1
ATOM 1199 N N . LYS A 1 148 ? 21.551 2.219 -34.137 1.00 82.38 148 LYS A N 1
ATOM 1200 C CA . LYS A 1 148 ? 21.610 1.925 -35.578 1.00 82.38 148 LYS A CA 1
ATOM 1201 C C . LYS A 1 148 ? 20.295 1.326 -36.103 1.00 82.38 148 LYS A C 1
ATOM 1203 O O . LYS A 1 148 ? 19.870 1.680 -37.192 1.00 82.38 148 LYS A O 1
ATOM 1208 N N . ASP A 1 149 ? 19.615 0.517 -35.285 1.00 86.81 149 ASP A N 1
ATOM 1209 C CA . ASP A 1 149 ? 18.326 -0.114 -35.615 1.00 86.81 149 ASP A CA 1
ATOM 1210 C C . ASP A 1 149 ? 17.143 0.666 -35.018 1.00 86.81 149 ASP A C 1
ATOM 1212 O O . ASP A 1 149 ? 16.404 0.160 -34.162 1.00 86.81 149 ASP A O 1
ATOM 1216 N N . PHE A 1 150 ? 16.994 1.930 -35.423 1.00 89.19 150 PHE A N 1
ATOM 1217 C CA . PHE A 1 150 ? 16.007 2.848 -34.846 1.00 89.19 150 PHE A CA 1
ATOM 1218 C C . PHE A 1 150 ? 14.569 2.320 -34.950 1.00 89.19 150 PHE A C 1
ATOM 1220 O O . PHE A 1 150 ? 13.877 2.263 -33.935 1.00 89.19 150 PHE A O 1
ATOM 1227 N N . ASP A 1 151 ? 14.138 1.851 -36.124 1.00 88.69 151 ASP A N 1
ATOM 1228 C CA . ASP A 1 151 ? 12.758 1.393 -36.353 1.00 88.69 151 ASP A CA 1
ATOM 1229 C C . ASP A 1 151 ? 12.380 0.195 -35.471 1.00 88.69 151 ASP A C 1
ATOM 1231 O O . ASP A 1 151 ? 11.311 0.158 -34.852 1.00 88.69 151 ASP A O 1
ATOM 1235 N N . CYS A 1 152 ? 13.286 -0.780 -35.348 1.00 88.31 152 CYS A N 1
ATOM 1236 C CA . CYS A 1 152 ? 13.088 -1.945 -34.488 1.00 88.31 152 CYS A CA 1
ATOM 1237 C C . CYS A 1 152 ? 13.023 -1.534 -33.009 1.00 88.31 152 CYS A C 1
ATOM 1239 O O . CYS A 1 152 ? 12.146 -1.974 -32.256 1.00 88.31 152 CYS A O 1
ATOM 1241 N N . ALA A 1 153 ? 13.926 -0.650 -32.585 1.00 87.81 153 ALA A N 1
ATOM 1242 C CA . ALA A 1 153 ? 13.964 -0.166 -31.214 1.00 87.81 153 ALA A CA 1
ATOM 1243 C C . ALA A 1 153 ? 12.750 0.714 -30.861 1.00 87.81 153 ALA A C 1
ATOM 1245 O O . ALA A 1 153 ? 12.224 0.613 -29.747 1.00 87.81 153 ALA A O 1
ATOM 1246 N N . LEU A 1 154 ? 12.259 1.519 -31.804 1.00 90.38 154 LEU A N 1
ATOM 1247 C CA . LEU A 1 154 ? 11.044 2.313 -31.658 1.00 90.38 154 LEU A CA 1
ATOM 1248 C C . LEU A 1 154 ? 9.824 1.401 -31.504 1.00 90.38 154 LEU A C 1
ATOM 1250 O O . LEU A 1 154 ? 9.066 1.554 -30.545 1.00 90.38 154 LEU A O 1
ATOM 1254 N N . ARG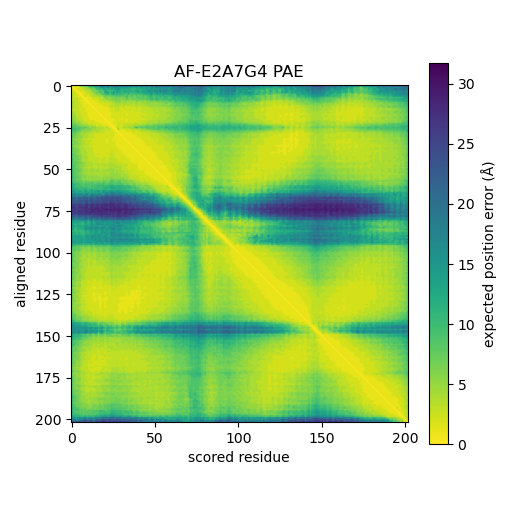 A 1 155 ? 9.679 0.387 -32.367 1.00 90.94 155 ARG A N 1
ATOM 1255 C CA . ARG A 1 155 ? 8.603 -0.613 -32.267 1.00 90.94 155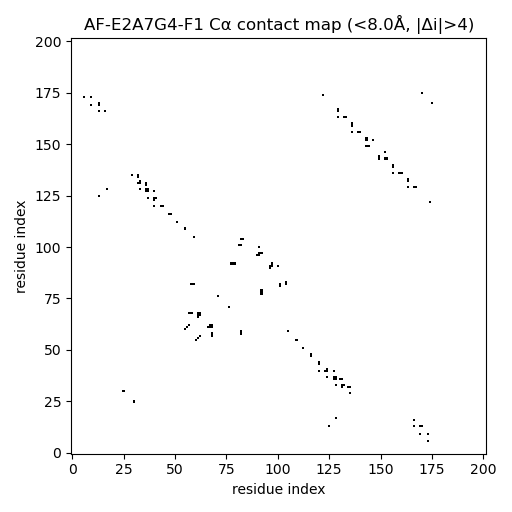 ARG A CA 1
ATOM 1256 C C . ARG A 1 155 ? 8.595 -1.310 -30.904 1.00 90.94 155 ARG A C 1
ATOM 1258 O O . ARG A 1 155 ? 7.546 -1.406 -30.268 1.00 90.94 155 ARG A O 1
ATOM 1265 N N . ASN A 1 156 ? 9.756 -1.749 -30.421 1.00 89.25 156 ASN A N 1
ATOM 1266 C CA . ASN A 1 156 ? 9.879 -2.372 -29.098 1.00 89.25 156 ASN A CA 1
ATOM 1267 C C . ASN A 1 156 ? 9.515 -1.403 -27.962 1.00 89.25 156 ASN A C 1
ATOM 1269 O O . ASN A 1 156 ? 8.905 -1.813 -26.972 1.00 89.25 156 ASN A O 1
ATOM 1273 N N . SER A 1 157 ? 9.841 -0.118 -28.115 1.00 91.00 157 SER A N 1
ATOM 1274 C CA . SER A 1 157 ? 9.499 0.919 -27.138 1.00 91.00 157 SER A CA 1
ATOM 1275 C C . SER A 1 157 ? 7.987 1.157 -27.081 1.00 91.00 157 SER A C 1
ATOM 1277 O O . SER A 1 157 ? 7.420 1.202 -25.991 1.00 91.00 157 SER A O 1
ATOM 1279 N N . VAL A 1 158 ? 7.306 1.213 -28.229 1.00 93.19 158 VAL A N 1
ATOM 1280 C CA . VAL A 1 158 ? 5.836 1.321 -28.291 1.00 93.19 158 VAL A CA 1
ATOM 1281 C C . VAL A 1 158 ? 5.168 0.114 -27.626 1.00 93.19 158 VAL A C 1
ATOM 1283 O O . VAL A 1 158 ? 4.276 0.286 -26.796 1.00 93.19 158 VAL A O 1
ATOM 1286 N N . ILE A 1 159 ? 5.632 -1.109 -27.912 1.00 92.81 159 ILE A N 1
ATOM 1287 C CA . ILE A 1 159 ? 5.093 -2.334 -27.292 1.00 92.81 159 ILE A CA 1
ATOM 1288 C C . ILE A 1 159 ? 5.270 -2.306 -25.767 1.00 92.81 159 ILE A C 1
ATOM 1290 O O . ILE A 1 159 ? 4.331 -2.622 -25.030 1.00 92.81 159 ILE A O 1
ATOM 1294 N N . ALA A 1 160 ? 6.451 -1.906 -25.286 1.00 91.12 160 ALA A N 1
ATOM 1295 C CA . ALA A 1 160 ? 6.723 -1.781 -23.858 1.00 91.12 160 ALA A CA 1
ATOM 1296 C C . ALA A 1 160 ? 5.817 -0.730 -23.198 1.00 91.12 160 ALA A C 1
ATOM 1298 O O . ALA A 1 160 ? 5.230 -1.001 -22.152 1.00 91.12 160 ALA A O 1
ATOM 1299 N N . HIS A 1 161 ? 5.634 0.430 -23.833 1.00 93.88 161 HIS A N 1
ATOM 1300 C CA . HIS A 1 161 ? 4.762 1.486 -23.324 1.00 93.88 161 HIS A CA 1
ATOM 1301 C C . HIS A 1 161 ? 3.296 1.036 -23.239 1.00 93.88 161 HIS A C 1
ATOM 1303 O O . HIS A 1 161 ? 2.660 1.191 -22.199 1.00 93.88 161 HIS A O 1
ATOM 1309 N N . LEU A 1 162 ? 2.783 0.368 -24.278 1.00 94.81 162 LEU A N 1
ATOM 1310 C CA . LEU A 1 162 ? 1.433 -0.205 -24.280 1.00 94.81 162 LEU A CA 1
ATOM 1311 C C . LEU A 1 162 ? 1.248 -1.299 -23.217 1.00 94.81 162 LEU A C 1
ATOM 1313 O O . LEU A 1 162 ? 0.139 -1.498 -22.722 1.00 94.81 162 LEU A O 1
ATOM 1317 N N . ARG A 1 163 ? 2.303 -2.047 -22.864 1.00 94.44 163 ARG A N 1
ATOM 1318 C CA . ARG A 1 163 ? 2.259 -3.000 -21.740 1.00 94.44 163 ARG A CA 1
ATOM 1319 C C . ARG A 1 163 ? 2.145 -2.267 -20.401 1.00 94.44 163 ARG A C 1
ATOM 1321 O O . ARG A 1 163 ? 1.353 -2.695 -19.569 1.00 94.44 163 ARG A O 1
ATOM 1328 N N . LEU A 1 164 ? 2.869 -1.160 -20.214 1.00 94.00 164 LEU A N 1
ATOM 1329 C CA . LEU A 1 164 ? 2.797 -0.347 -18.993 1.00 94.00 164 LEU A CA 1
ATOM 1330 C C . LEU A 1 164 ? 1.445 0.351 -18.827 1.00 94.00 164 LEU A C 1
ATOM 1332 O O . LEU A 1 164 ? 0.901 0.323 -17.729 1.00 94.00 164 LEU A O 1
ATOM 1336 N N . ILE A 1 165 ? 0.865 0.889 -19.904 1.00 94.44 165 ILE A N 1
ATOM 1337 C CA . ILE A 1 165 ? -0.496 1.454 -19.877 1.00 94.44 165 ILE A CA 1
ATOM 1338 C C . ILE A 1 165 ? -1.509 0.378 -19.480 1.00 94.44 165 ILE A C 1
ATOM 1340 O O . ILE A 1 165 ? -2.312 0.585 -18.579 1.00 94.44 165 ILE A O 1
ATOM 1344 N N . ARG A 1 166 ? -1.439 -0.814 -20.090 1.00 93.50 166 ARG A N 1
ATOM 1345 C CA . ARG A 1 166 ? -2.323 -1.932 -19.721 1.00 93.50 166 ARG A CA 1
ATOM 1346 C C . ARG A 1 166 ? -2.162 -2.359 -18.264 1.00 93.50 166 ARG A C 1
ATOM 1348 O O . ARG A 1 166 ? -3.140 -2.771 -17.651 1.00 93.50 166 ARG A O 1
ATOM 1355 N N . PHE A 1 167 ? -0.951 -2.283 -17.717 1.00 92.56 167 PHE A N 1
ATOM 1356 C CA . PHE A 1 167 ? -0.727 -2.509 -16.294 1.00 92.56 167 PHE A CA 1
ATOM 1357 C C . PHE A 1 167 ? -1.430 -1.415 -15.476 1.00 92.56 167 PHE A C 1
ATOM 1359 O O . PHE A 1 167 ? -2.243 -1.744 -14.618 1.00 92.56 167 PHE A O 1
ATOM 1366 N N . ALA A 1 168 ? -1.172 -0.137 -15.760 1.00 93.50 168 ALA A N 1
ATOM 1367 C CA . ALA A 1 168 ? -1.770 0.985 -15.037 1.00 93.50 168 ALA A CA 1
ATOM 1368 C C . ALA A 1 168 ? -3.307 0.932 -15.043 1.00 93.50 168 ALA A C 1
ATOM 1370 O O . ALA A 1 168 ? -3.908 1.010 -13.976 1.00 93.50 168 ALA A O 1
ATOM 1371 N N . ASN A 1 169 ? -3.923 0.661 -16.198 1.00 92.50 169 ASN A N 1
ATOM 1372 C CA . ASN A 1 169 ? -5.377 0.517 -16.312 1.00 92.50 169 ASN A CA 1
ATOM 1373 C C . ASN A 1 169 ? -5.912 -0.613 -15.419 1.00 92.50 169 ASN A C 1
ATOM 1375 O O . ASN A 1 169 ? -6.915 -0.434 -14.746 1.00 92.50 169 ASN A O 1
ATOM 1379 N N . LYS A 1 170 ? -5.212 -1.755 -15.325 1.00 90.88 170 LYS A N 1
ATOM 1380 C CA . LYS A 1 170 ? -5.614 -2.839 -14.409 1.00 90.88 170 LYS A CA 1
ATOM 1381 C C . LYS A 1 170 ? -5.559 -2.430 -12.939 1.00 90.88 170 LYS A C 1
ATOM 1383 O O . LYS A 1 170 ? -6.350 -2.929 -12.149 1.00 90.88 170 LYS A O 1
ATOM 1388 N N . ILE A 1 171 ? -4.608 -1.581 -12.547 1.00 91.69 171 ILE A N 1
ATOM 1389 C CA . ILE A 1 171 ? -4.578 -1.035 -11.182 1.00 91.69 171 ILE A CA 1
ATOM 1390 C C . ILE A 1 171 ? -5.765 -0.101 -10.987 1.00 91.69 171 ILE A C 1
ATOM 1392 O O . ILE A 1 171 ? -6.453 -0.206 -9.978 1.00 91.69 171 ILE A O 1
ATOM 1396 N N . GLU A 1 172 ? -6.004 0.791 -11.943 1.00 91.31 172 GLU A N 1
ATOM 1397 C CA . GLU A 1 172 ? -7.111 1.740 -11.897 1.00 91.31 172 GLU A CA 1
ATOM 1398 C C . GLU A 1 172 ? -8.459 1.017 -11.769 1.00 91.31 172 GLU A C 1
ATOM 1400 O O . GLU A 1 172 ? -9.204 1.296 -10.834 1.00 91.31 172 GLU A O 1
ATOM 1405 N N . ASP A 1 173 ? -8.712 -0.008 -12.583 1.00 88.62 173 ASP A N 1
ATOM 1406 C CA . ASP A 1 173 ? -9.938 -0.814 -12.533 1.00 88.62 173 ASP A CA 1
ATOM 1407 C C . ASP A 1 173 ? -10.178 -1.464 -11.155 1.00 88.62 173 ASP A C 1
ATOM 1409 O O . ASP A 1 173 ? -11.320 -1.611 -10.716 1.00 88.62 173 ASP A O 1
ATOM 1413 N N . ILE A 1 174 ? -9.110 -1.859 -10.450 1.00 87.19 174 ILE A N 1
ATOM 1414 C CA . ILE A 1 174 ? -9.206 -2.509 -9.133 1.00 87.19 174 ILE A CA 1
ATOM 1415 C C . ILE A 1 174 ? -9.351 -1.479 -8.010 1.00 87.19 174 ILE A C 1
ATOM 1417 O O . ILE A 1 174 ? -10.131 -1.687 -7.079 1.00 87.19 174 ILE A O 1
ATOM 1421 N N . PHE A 1 175 ? -8.577 -0.394 -8.064 1.00 89.88 175 PHE A N 1
ATOM 1422 C CA . PHE A 1 175 ? -8.345 0.485 -6.919 1.00 89.88 175 PHE A CA 1
ATOM 1423 C C . PHE A 1 175 ? -9.000 1.864 -7.036 1.00 89.88 175 PHE A C 1
ATOM 1425 O O . PHE A 1 175 ? -9.146 2.520 -6.009 1.00 89.88 175 PHE A O 1
ATOM 1432 N N . ALA A 1 176 ? -9.433 2.319 -8.216 1.00 91.56 176 ALA A N 1
ATOM 1433 C CA . ALA A 1 176 ? -9.950 3.682 -8.394 1.00 91.56 176 ALA A CA 1
ATOM 1434 C C . ALA A 1 176 ? -11.177 3.966 -7.519 1.00 91.56 176 ALA A C 1
ATOM 1436 O O . ALA A 1 176 ? -11.191 4.942 -6.769 1.00 91.56 176 ALA A O 1
ATOM 1437 N N . LEU A 1 177 ? -12.180 3.081 -7.552 1.00 90.00 177 LEU A N 1
ATOM 1438 C CA . LEU A 1 177 ? -13.379 3.219 -6.720 1.00 90.00 177 LEU A CA 1
ATOM 1439 C C . LEU A 1 177 ? -13.033 3.162 -5.224 1.00 90.00 177 LEU A C 1
ATOM 1441 O O . LEU A 1 177 ? -13.576 3.926 -4.429 1.00 90.00 177 LEU A O 1
ATOM 1445 N N . MET A 1 178 ? -12.112 2.271 -4.846 1.00 89.75 178 MET A N 1
ATOM 1446 C CA . MET A 1 178 ? -11.666 2.120 -3.463 1.00 89.75 178 MET A CA 1
ATOM 1447 C C . MET A 1 178 ? -10.996 3.402 -2.961 1.00 89.75 178 MET A C 1
ATOM 1449 O O . MET A 1 178 ? -11.379 3.906 -1.912 1.00 89.75 178 MET A O 1
ATOM 1453 N N . ILE A 1 179 ? -10.049 3.960 -3.724 1.00 92.00 179 ILE A N 1
ATOM 1454 C CA . ILE A 1 179 ? -9.350 5.210 -3.394 1.00 92.00 179 ILE A CA 1
ATOM 1455 C C . ILE A 1 179 ? -10.341 6.373 -3.317 1.00 92.00 179 ILE A C 1
ATOM 1457 O O . ILE A 1 179 ? -10.263 7.167 -2.383 1.00 92.00 179 ILE A O 1
ATOM 1461 N N . LEU A 1 180 ? -11.299 6.462 -4.245 1.00 93.56 180 LEU A N 1
ATOM 1462 C CA . LEU A 1 180 ? -12.343 7.489 -4.204 1.00 93.56 180 LEU A CA 1
ATOM 1463 C C . LEU A 1 180 ? -13.171 7.393 -2.915 1.00 93.56 180 LEU A C 1
ATOM 1465 O O . LEU A 1 180 ? -13.348 8.393 -2.220 1.00 93.56 180 LEU A O 1
ATOM 1469 N N . GLY A 1 181 ? -13.631 6.188 -2.567 1.00 92.19 181 GLY A N 1
ATOM 1470 C CA . GLY A 1 181 ? -14.340 5.942 -1.313 1.00 92.19 181 GLY A CA 1
ATOM 1471 C C . GLY A 1 181 ? -13.495 6.306 -0.091 1.00 92.19 181 GLY A C 1
ATOM 1472 O O . GLY A 1 181 ? -14.001 6.916 0.848 1.00 92.19 181 GLY A O 1
ATOM 1473 N N . LEU A 1 182 ? -12.196 6.008 -0.135 1.00 91.50 182 LEU A N 1
ATOM 1474 C CA . LEU A 1 182 ? -11.243 6.320 0.924 1.00 91.50 182 LEU A CA 1
ATOM 1475 C C . LEU A 1 182 ? -11.068 7.832 1.125 1.00 91.50 182 LEU A C 1
ATOM 1477 O O . LEU A 1 182 ? -11.078 8.307 2.258 1.00 91.50 182 LEU A O 1
ATOM 1481 N N . VAL A 1 183 ? -10.956 8.597 0.035 1.00 94.75 183 VAL A N 1
ATOM 1482 C CA . VAL A 1 183 ? -10.849 10.064 0.070 1.00 94.75 183 VAL A CA 1
ATOM 1483 C C . VAL A 1 183 ? -12.101 10.683 0.683 1.00 94.75 183 VAL A C 1
ATOM 1485 O O . VAL A 1 183 ? -11.992 11.543 1.556 1.00 94.75 183 VAL A O 1
ATOM 1488 N N . VAL A 1 184 ? -13.288 10.226 0.274 1.00 96.06 184 VAL A N 1
ATOM 1489 C CA . VAL A 1 184 ? -14.557 10.701 0.846 1.00 96.06 184 VAL A CA 1
ATOM 1490 C C . VAL A 1 184 ? -14.646 10.346 2.332 1.00 96.06 184 VAL A C 1
ATOM 1492 O O . VAL A 1 184 ? -14.964 11.209 3.150 1.00 96.06 184 VAL A O 1
ATOM 1495 N N . TYR A 1 185 ? -14.312 9.104 2.694 1.00 93.19 185 TYR A N 1
ATOM 1496 C CA . TYR A 1 185 ? -14.318 8.631 4.077 1.00 93.19 185 TYR A CA 1
ATOM 1497 C C . TYR A 1 185 ? -13.395 9.467 4.974 1.00 93.19 185 TYR A C 1
ATOM 1499 O O . TYR A 1 185 ? -13.851 10.0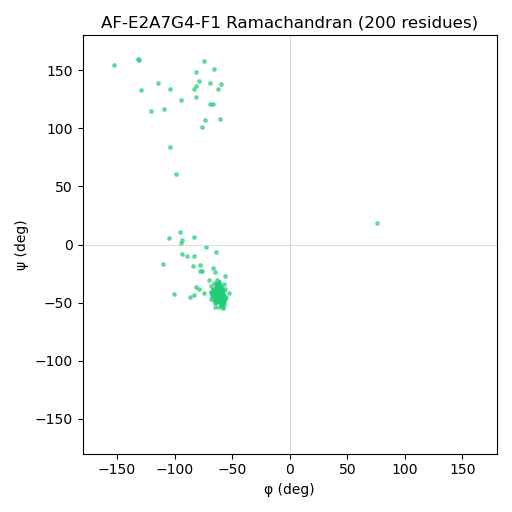22 5.974 1.00 93.19 185 TYR A O 1
ATOM 1507 N N . PHE A 1 186 ? -12.121 9.622 4.600 1.00 93.00 186 PHE A N 1
ATOM 1508 C CA . PHE A 1 186 ? -11.176 10.423 5.378 1.00 93.00 186 PHE A CA 1
ATOM 1509 C C . PHE A 1 186 ? -11.543 11.907 5.396 1.00 93.00 186 PHE A C 1
ATOM 1511 O O . PHE A 1 186 ? -11.352 12.551 6.423 1.00 93.00 186 PHE A O 1
ATOM 1518 N N . GLY A 1 187 ? -12.123 12.441 4.318 1.00 96.19 187 GLY A N 1
ATOM 1519 C CA . GLY A 1 187 ? -12.653 13.804 4.295 1.00 96.19 187 GLY A CA 1
ATOM 1520 C C . GLY A 1 187 ? -13.708 14.029 5.379 1.00 96.19 187 GLY A C 1
ATOM 1521 O O . GLY A 1 187 ? -13.572 14.944 6.189 1.00 96.19 187 GLY A O 1
ATOM 1522 N N . ILE A 1 188 ? -14.712 13.149 5.460 1.00 95.81 188 ILE A N 1
ATOM 1523 C CA . ILE A 1 188 ? -15.759 13.215 6.493 1.00 95.81 188 ILE A CA 1
ATOM 1524 C C . ILE A 1 188 ? -15.147 13.082 7.892 1.00 95.81 188 ILE A C 1
ATOM 1526 O O . ILE A 1 188 ? -15.444 13.883 8.779 1.00 95.81 188 ILE A O 1
ATOM 1530 N N . VAL A 1 189 ? -14.268 12.096 8.090 1.00 93.25 189 VAL A N 1
ATOM 1531 C CA . VAL A 1 189 ? -13.605 11.846 9.376 1.00 93.25 189 VAL A CA 1
ATOM 1532 C C . VAL A 1 189 ? -12.793 13.063 9.833 1.00 93.25 189 VAL A C 1
ATOM 1534 O O . VAL A 1 189 ? -12.915 13.476 10.986 1.00 93.25 189 VAL A O 1
ATOM 1537 N N . PHE A 1 190 ? -12.013 13.687 8.946 1.00 93.00 190 PHE A N 1
ATOM 1538 C CA . PHE A 1 190 ? -11.257 14.897 9.275 1.00 93.00 190 PHE A CA 1
ATOM 1539 C C . PHE A 1 190 ? -12.161 16.079 9.615 1.00 93.00 190 PHE A C 1
ATOM 1541 O O . PHE A 1 190 ? -11.866 16.797 10.569 1.00 93.00 190 PHE A O 1
ATOM 1548 N N . CYS A 1 191 ? -13.277 16.264 8.905 1.00 94.81 191 CYS A N 1
ATOM 1549 C CA . CYS A 1 191 ? -14.254 17.297 9.249 1.00 94.81 191 CYS A CA 1
ATOM 1550 C C . CYS A 1 191 ? -14.837 17.087 10.657 1.00 94.81 191 CYS A C 1
ATOM 1552 O O . CYS A 1 191 ? -14.906 18.037 11.438 1.00 94.81 191 CYS A O 1
ATOM 1554 N N . LEU A 1 192 ? -15.206 15.850 11.010 1.00 91.81 192 LEU A N 1
ATOM 1555 C CA . LEU A 1 192 ? -15.745 15.518 12.334 1.00 91.81 192 LEU A CA 1
ATOM 1556 C C . LEU A 1 192 ? -14.711 15.723 13.449 1.00 91.81 192 LEU A C 1
ATOM 1558 O O . LEU A 1 192 ? -15.026 16.331 14.472 1.00 91.81 192 LEU A O 1
ATOM 1562 N N . TYR A 1 193 ? -13.469 15.269 13.252 1.00 87.19 193 TYR A N 1
ATOM 1563 C CA . TYR A 1 193 ? -12.393 15.510 14.217 1.00 87.19 193 TYR A CA 1
ATOM 1564 C C . TYR A 1 193 ? -12.063 16.998 14.353 1.00 87.19 193 TYR A C 1
ATOM 1566 O O . TYR A 1 193 ? -11.860 17.467 15.469 1.00 87.19 193 TYR A O 1
ATOM 1574 N N . GLY A 1 194 ? -12.056 17.753 13.251 1.00 90.38 194 GLY A N 1
ATOM 1575 C CA . GLY A 1 194 ? -11.856 19.202 13.275 1.00 90.38 194 GLY A CA 1
ATOM 1576 C C . GLY A 1 194 ? -12.926 19.917 14.102 1.00 90.38 194 GLY A C 1
ATOM 1577 O O . GLY A 1 194 ? -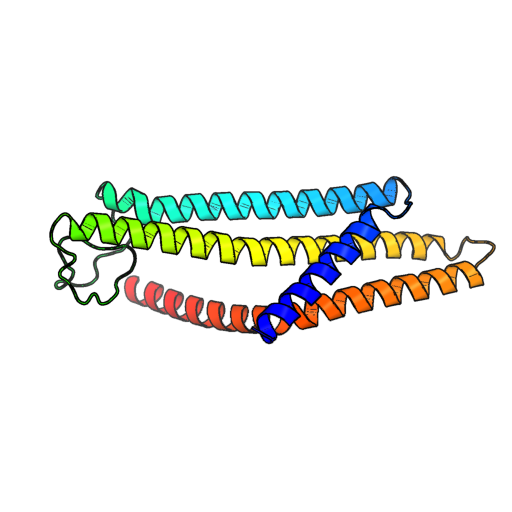12.598 20.729 14.965 1.00 90.38 194 GLY A O 1
ATOM 1578 N N . PHE A 1 195 ? -14.198 19.559 13.911 1.00 90.44 195 PHE A N 1
ATOM 1579 C CA . PHE A 1 195 ? -15.302 20.081 14.718 1.00 90.44 195 PHE A CA 1
ATOM 1580 C C . PHE A 1 195 ? -15.156 19.736 16.212 1.00 90.44 195 PHE A C 1
ATOM 1582 O O . PHE A 1 195 ? -15.323 20.606 17.072 1.00 90.44 195 PHE A O 1
ATOM 1589 N N . LEU A 1 196 ? -14.807 18.483 16.528 1.00 86.56 196 LEU A N 1
ATOM 1590 C CA . LEU A 1 196 ? -14.589 18.030 17.905 1.00 86.56 196 LEU A CA 1
ATOM 1591 C C . LEU A 1 196 ? -13.449 18.804 18.581 1.00 86.56 196 LEU A C 1
ATOM 1593 O O . LEU A 1 196 ? -13.600 19.237 19.720 1.00 86.56 196 LEU A O 1
ATOM 1597 N N . LEU A 1 197 ? -12.330 19.011 17.882 1.00 86.81 197 LEU A N 1
ATOM 1598 C CA . LEU A 1 197 ? -11.192 19.771 18.401 1.00 86.81 197 LEU A CA 1
ATOM 1599 C C . LEU A 1 197 ? -11.566 21.226 18.704 1.00 86.81 197 LEU A C 1
ATOM 1601 O O . LEU A 1 197 ? -11.204 21.733 19.764 1.00 86.81 197 LEU A O 1
ATOM 1605 N N . LEU A 1 198 ? -12.318 21.880 17.812 1.00 89.19 198 LEU A N 1
ATOM 1606 C CA . LEU A 1 198 ? -12.780 23.256 18.025 1.00 89.19 198 LEU A CA 1
ATOM 1607 C C . LEU A 1 198 ? -13.708 23.360 19.235 1.00 89.19 198 LEU A C 1
ATOM 1609 O O . LEU A 1 198 ? -13.542 24.254 20.054 1.00 89.19 198 LEU A O 1
ATOM 1613 N N . THR A 1 199 ? -14.635 22.415 19.379 1.00 85.88 199 THR A N 1
ATOM 1614 C CA . THR A 1 199 ? -15.607 22.410 20.482 1.00 85.88 199 THR A CA 1
ATOM 1615 C C . THR A 1 199 ? -14.946 22.102 21.827 1.00 85.88 199 THR A C 1
ATOM 1617 O O . THR A 1 199 ? -15.394 22.588 22.852 1.00 85.88 199 THR A O 1
ATOM 1620 N N . VAL A 1 200 ? -13.868 21.312 21.845 1.00 76.06 200 VAL A N 1
ATOM 1621 C CA . VAL A 1 200 ? -13.077 21.041 23.060 1.00 76.06 200 VAL A CA 1
ATOM 1622 C C . VAL A 1 200 ? -12.172 22.220 23.449 1.00 76.06 200 VAL A C 1
ATOM 1624 O O . VAL A 1 200 ? -11.767 22.306 24.607 1.00 76.06 200 VAL A O 1
ATOM 1627 N N . SER A 1 201 ? -11.835 23.094 22.495 1.00 68.25 201 SER A N 1
ATOM 1628 C CA . SER A 1 201 ? -10.971 24.266 22.705 1.00 68.25 201 SER A CA 1
ATOM 1629 C C . SER A 1 201 ? -11.737 25.532 23.126 1.00 68.25 201 SER A C 1
ATOM 1631 O O . SER A 1 201 ? -11.098 26.529 23.463 1.00 68.25 201 SER A O 1
ATOM 1633 N N . LEU A 1 202 ? -13.073 25.498 23.066 1.00 55.62 202 LEU A N 1
ATOM 1634 C CA . LEU A 1 202 ? -14.013 26.527 23.529 1.00 55.62 202 LEU A CA 1
ATOM 1635 C C . LEU A 1 202 ? -14.526 26.172 24.930 1.00 55.62 202 LEU A C 1
ATOM 1637 O O . LEU A 1 202 ? -14.723 27.119 25.721 1.00 55.62 202 LEU A O 1
#

Radius of gyration: 24.5 Å; Cα contacts (8 Å, |Δi|>4): 78; chains: 1; bounding box: 50×42×72 Å

Foldseek 3Di:
DVVVVVLVVLLVVLVVVLVCVQPDDDDPVLVVLLVVLLVVLVVVLVVLVVVVVVVLCLLQVCVVVVNDPDDPPDPPDDPRDASDDDDDPDDCNDPPNVVVVNVVVSVVSVVVSCVVSVVVSSLSSSVSNLVSLVVVLVVLVVCLVVDPPNVVSVVVSVVSVVVSVVSVVSSCVNCVVVVVVVVVVVVVVVVVVVVVVVVVVD

InterPro domains:
  IPR004117 Olfactory receptor, insect [PF02949] (2-200)
  IPR004117 Olfactory receptor, insect [PTHR21137] (2-200)

Sequence (202 aa):
LYITLLYLQAFLSIVKMMAEDWMAPKIDAERNVMIKRAQTARLIVICGYVLMIFAFTSIIVFPCFGLPFRRLTNLTDRDRTLPLQTYYFYDTDKSPQFELTLLVQAMTIFLAAITYTSVDAFLGLTILHICGQLENFRRRLISLSSRKDFDCALRNSVIAHLRLIRFANKIEDIFALMILGLVVYFGIVFCLYGFLLLTVSL

pLDDT: mean 86.59, std 11.55, range [44.38, 98.06]

Nearest PDB structures (foldseek):
  8v3c-assembly1_D  TM=8.344E-01  e=1.711E-03  Anopheles gambiae